Protein AF-A0A1I8M0L7-F1 (afdb_monomer_lite)

Secondary structure (DSSP, 8-state):
---EE-TT-S-EE-BPTTSS-BS--STTTT-STT-TT--HHHHHHHHHHHHHHHHSS--------EEEE--HHHHHHHHHHHHTTT---TT---EETTEEPPTTTS--SSSSS--TT--HHHHHH-TT-TTTTHHHHHHS-GGGGTTT-TTSS-HHHHHHHHHHHHHHHHHHSSEEEETT-HHHHHHHHHHHHT---SS--------HHHHHHHTS-HHHHHHHHHHTHHHHHHHHHHHHHHH-

Organism: Musca domestica (NCBI:txid7370)

Foldseek 3Di:
DDWADDPVDQATDQDDVPASAHPDDDCRHPRQQQFDLQFPQSCVVPVQVSRCVVRVHRDDDDDFDEEEAEQLQLQLLVVVVVQQVFDDSVRGQLDHPHHGDDCVLQPDLDPDRGNHNDDLCSQLPDPNNCSQQVLLLRQARCVQQVRSPCPSDDPVVSLVRSLVRSLVSQLPHLAYYYLQCQQLRQVSVCVSVVHHDPDGDDRDPPDPSVVVLVVDDPVSNVSSCVRHVSSNVSVVSVVVVSVD

InterPro domains:
  IPR005331 Sulfotransferase [PF03567] (57-237)
  IPR010635 Heparan sulphate 6-sulfotransferase/Protein-tyrosine sulfotransferase [PTHR12812] (1-243)
  IPR027417 P-loop containing nucleoside triphosphate hydrolase [G3DSA:3.40.50.300] (1-244)

pLDDT: mean 94.76, std 5.85, range [66.38, 98.94]

Sequence (244 aa):
RPCECQRQRKRCYCFRPHRNENWLFSRYSTGWRCGLHADWTELTSCVDQVLDKNEGESAKRRYFYISLIREPLARYMSEYRHVKRGATWKNSRHWCLGRQATQKELPPCYKGDDWLDVTIDDFAGCESNLATNRQTRMLADLALVGCYNKSAMPAHERDRVMLASAKRNLASMAYFGLTEYQKISQYIFEETFNLRFAIPFEQHNNTLSVSAIHNLRPDQRRKIEELNSLDIELYAFAKNLLFE

Radius of gyration: 18.95 Å; chains: 1; bounding box: 45×37×54 Å

Structure (mmCIF, N/CA/C/O backbone):
data_AF-A0A1I8M0L7-F1
#
_entry.id   AF-A0A1I8M0L7-F1
#
loop_
_atom_site.group_PDB
_atom_site.id
_atom_site.type_symbol
_atom_site.label_atom_id
_atom_site.label_alt_id
_atom_site.label_comp_id
_atom_site.label_asym_id
_atom_site.label_entity_id
_atom_site.label_seq_id
_atom_site.pdbx_PDB_ins_code
_atom_site.Cartn_x
_atom_site.Cartn_y
_atom_site.Cartn_z
_atom_site.occupancy
_atom_site.B_iso_or_equiv
_atom_site.auth_seq_id
_atom_site.auth_comp_id
_atom_site.auth_asym_id
_atom_site.auth_atom_id
_atom_site.pdbx_PDB_model_num
ATOM 1 N N . ARG A 1 1 ? 17.022 -1.350 -21.572 1.00 81.62 1 ARG A N 1
ATOM 2 C CA . ARG A 1 1 ? 16.882 0.037 -22.080 1.00 81.62 1 ARG A CA 1
ATOM 3 C C . ARG A 1 1 ? 16.189 0.861 -21.000 1.00 81.62 1 ARG A C 1
ATOM 5 O O . ARG A 1 1 ? 15.229 0.343 -20.438 1.00 81.62 1 ARG A O 1
ATOM 12 N N . PRO A 1 2 ? 16.664 2.078 -20.689 1.00 86.69 2 PRO A N 1
ATOM 13 C CA . PRO A 1 2 ? 15.968 2.997 -19.788 1.00 86.69 2 PRO A CA 1
ATOM 14 C C . PRO A 1 2 ? 14.552 3.322 -20.281 1.00 86.69 2 PRO A C 1
ATOM 16 O O . PRO A 1 2 ? 14.280 3.236 -21.479 1.00 86.69 2 PRO A O 1
ATOM 19 N N . CYS A 1 3 ? 13.657 3.707 -19.372 1.00 92.12 3 CYS A N 1
ATOM 20 C CA . CYS A 1 3 ? 12.349 4.222 -19.766 1.00 92.12 3 CYS A CA 1
ATOM 21 C C . CYS A 1 3 ? 12.474 5.598 -20.433 1.00 92.12 3 CYS A C 1
ATOM 23 O O . CYS A 1 3 ? 13.331 6.402 -20.071 1.00 92.12 3 CYS A O 1
ATOM 25 N N . GLU A 1 4 ? 11.564 5.901 -21.352 1.00 92.62 4 GLU A N 1
ATOM 26 C CA . GLU A 1 4 ? 11.492 7.195 -22.026 1.00 92.62 4 GLU A CA 1
ATOM 27 C C . GLU A 1 4 ? 10.448 8.087 -21.362 1.00 92.62 4 GLU A C 1
ATOM 29 O O . GLU A 1 4 ? 9.248 7.805 -21.399 1.00 92.62 4 GLU A O 1
ATOM 34 N N . CYS A 1 5 ? 10.901 9.176 -20.746 1.00 93.50 5 CYS A N 1
ATOM 35 C CA . CYS A 1 5 ? 10.054 10.103 -20.004 1.00 93.50 5 CYS A CA 1
ATOM 36 C C . CYS A 1 5 ? 9.969 11.456 -20.716 1.00 93.50 5 CYS A C 1
ATOM 38 O O . CYS A 1 5 ? 10.985 12.070 -21.032 1.00 93.50 5 CYS A O 1
ATOM 40 N N . GLN A 1 6 ? 8.752 11.962 -20.918 1.00 90.75 6 GLN A N 1
ATOM 41 C CA . GLN A 1 6 ? 8.522 13.306 -21.456 1.00 90.75 6 GLN A CA 1
ATOM 42 C C . GLN A 1 6 ? 8.265 14.282 -20.303 1.00 90.75 6 GLN A C 1
ATOM 44 O O . GLN A 1 6 ? 7.393 14.025 -19.479 1.00 90.75 6 GLN A O 1
ATOM 49 N N . ARG A 1 7 ? 8.963 15.428 -20.266 1.00 83.69 7 ARG A N 1
ATOM 50 C CA . ARG A 1 7 ? 8.917 16.404 -19.151 1.00 83.69 7 ARG A CA 1
ATOM 51 C C . ARG A 1 7 ? 7.509 16.831 -18.707 1.00 83.69 7 ARG A C 1
ATOM 53 O O . ARG A 1 7 ? 7.305 17.090 -17.529 1.00 83.69 7 ARG A O 1
ATOM 60 N N . GLN A 1 8 ? 6.543 16.901 -19.624 1.00 85.38 8 GLN A N 1
ATOM 61 C CA . GLN A 1 8 ? 5.169 17.332 -19.324 1.00 85.38 8 GLN A CA 1
ATOM 62 C C . GLN A 1 8 ? 4.214 16.179 -18.979 1.00 85.38 8 GLN A C 1
ATOM 64 O O . GLN A 1 8 ? 3.076 16.414 -18.574 1.00 85.38 8 GLN A O 1
ATOM 69 N N . ARG A 1 9 ? 4.641 14.920 -19.141 1.00 86.44 9 ARG A N 1
ATOM 70 C CA . ARG A 1 9 ? 3.801 13.749 -18.879 1.00 86.44 9 ARG A CA 1
ATOM 71 C C . ARG A 1 9 ? 4.258 13.061 -17.603 1.00 86.44 9 ARG A C 1
ATOM 73 O O . ARG A 1 9 ? 5.414 12.699 -17.452 1.00 86.44 9 ARG A O 1
ATOM 80 N N . LYS A 1 10 ? 3.304 12.775 -16.715 1.00 89.12 10 LYS A N 1
ATOM 81 C CA . LYS A 1 10 ? 3.550 11.984 -15.496 1.00 89.12 10 LYS A CA 1
ATOM 82 C C . LYS A 1 10 ? 3.904 10.516 -15.784 1.00 89.12 10 LYS A C 1
ATOM 84 O O . LYS A 1 10 ? 4.260 9.802 -14.858 1.00 89.12 10 LYS A O 1
ATOM 89 N N . ARG A 1 11 ? 3.745 10.049 -17.028 1.00 92.81 11 ARG A N 1
ATOM 90 C CA . ARG A 1 11 ? 3.940 8.655 -17.437 1.00 92.81 11 ARG A CA 1
ATOM 91 C C . ARG A 1 11 ? 5.083 8.551 -18.443 1.00 92.81 11 ARG A C 1
ATOM 93 O O . ARG A 1 11 ? 5.096 9.293 -19.424 1.00 92.81 11 ARG A O 1
ATOM 100 N N . CYS A 1 12 ? 5.975 7.602 -18.205 1.00 94.25 12 CYS A N 1
ATOM 101 C CA . CYS A 1 12 ? 7.072 7.211 -19.073 1.00 94.25 12 CYS A CA 1
ATOM 102 C C . CYS A 1 12 ? 6.729 5.932 -19.844 1.00 94.25 12 CYS A C 1
ATOM 104 O O . CYS A 1 12 ? 5.879 5.148 -19.423 1.00 94.25 12 CYS A O 1
ATOM 106 N N . TYR A 1 13 ? 7.423 5.699 -20.950 1.00 92.75 13 TYR A N 1
ATOM 107 C CA . TYR A 1 13 ? 7.337 4.463 -21.717 1.00 92.75 13 TYR A CA 1
ATOM 108 C C . TYR A 1 13 ? 8.470 3.522 -21.311 1.00 92.75 13 TYR A C 1
ATOM 110 O O . TYR A 1 13 ? 9.643 3.830 -21.508 1.00 92.75 13 TYR A O 1
ATOM 118 N N . CYS A 1 14 ? 8.122 2.379 -20.723 1.00 94.31 14 CYS A N 1
ATOM 119 C CA . CYS A 1 14 ? 9.073 1.395 -20.204 1.00 94.31 14 CYS A CA 1
ATOM 120 C C . CYS A 1 14 ? 8.984 0.099 -21.016 1.00 94.31 14 CYS A C 1
ATOM 122 O O . CYS A 1 14 ? 8.529 -0.932 -20.518 1.00 94.31 14 CYS A O 1
ATOM 124 N N . PHE A 1 15 ? 9.391 0.174 -22.283 1.00 93.00 15 PHE A N 1
ATOM 125 C CA . PHE A 1 15 ? 9.320 -0.949 -23.213 1.00 93.00 15 PHE A CA 1
ATOM 126 C C . PHE A 1 15 ? 10.575 -1.818 -23.195 1.00 93.00 15 PHE A C 1
ATOM 128 O O . PHE A 1 15 ? 11.690 -1.339 -22.951 1.00 93.00 15 PHE A O 1
ATOM 135 N N . ARG A 1 16 ? 10.394 -3.115 -23.449 1.00 91.62 16 ARG A N 1
ATOM 136 C CA . ARG A 1 16 ? 11.507 -4.040 -23.685 1.00 91.62 16 ARG A CA 1
ATOM 137 C C . ARG A 1 16 ? 12.295 -3.611 -24.936 1.00 91.62 16 ARG A C 1
ATOM 139 O O . ARG A 1 16 ? 11.731 -3.001 -25.845 1.00 91.62 16 ARG A O 1
ATOM 146 N N . PRO A 1 17 ? 13.604 -3.907 -25.022 1.00 91.31 17 PRO A N 1
ATOM 147 C CA . PRO A 1 17 ? 14.362 -3.659 -26.246 1.00 91.31 17 PRO A CA 1
ATOM 148 C C . PRO A 1 17 ? 13.694 -4.336 -27.450 1.00 91.31 17 PRO A C 1
ATOM 150 O O . PRO A 1 17 ? 13.379 -5.521 -27.388 1.00 91.31 17 PRO A O 1
ATOM 153 N N . HIS A 1 18 ? 13.480 -3.577 -28.527 1.00 87.19 18 HIS A N 1
ATOM 154 C CA . HIS A 1 18 ? 12.907 -4.050 -29.796 1.00 87.19 18 HIS A CA 1
ATOM 155 C C . HIS A 1 18 ? 11.485 -4.639 -29.725 1.00 87.19 18 HIS A C 1
ATOM 157 O O . HIS A 1 18 ? 11.059 -5.288 -30.676 1.00 87.19 18 HIS A O 1
ATOM 163 N N . ARG A 1 19 ? 10.734 -4.413 -28.638 1.00 85.06 19 ARG A N 1
ATOM 164 C CA . ARG A 1 19 ? 9.343 -4.875 -28.502 1.00 85.06 19 ARG A CA 1
ATOM 165 C C . ARG A 1 19 ? 8.460 -3.793 -27.895 1.00 85.06 19 ARG A C 1
ATOM 167 O O . ARG A 1 19 ? 8.904 -3.074 -27.007 1.00 85.06 19 ARG A O 1
ATOM 174 N N . ASN A 1 20 ? 7.191 -3.740 -28.292 1.00 85.06 20 ASN A N 1
ATOM 175 C CA . ASN A 1 20 ? 6.183 -2.852 -27.692 1.00 85.06 20 ASN A CA 1
ATOM 176 C C . ASN A 1 20 ? 5.539 -3.450 -26.421 1.00 85.06 20 ASN A C 1
ATOM 178 O O . ASN A 1 20 ? 4.387 -3.173 -26.105 1.00 85.06 20 ASN A O 1
ATOM 182 N N . GLU A 1 21 ? 6.296 -4.254 -25.675 1.00 89.56 21 GLU A N 1
ATOM 183 C CA . GLU A 1 21 ? 5.871 -4.906 -24.431 1.00 89.56 21 GLU A CA 1
ATOM 184 C C . GLU A 1 21 ? 6.399 -4.131 -23.220 1.00 89.56 21 GLU A C 1
ATOM 186 O O . GLU A 1 21 ? 7.572 -3.733 -23.195 1.00 89.56 21 GLU A O 1
ATOM 191 N N . ASN A 1 22 ? 5.572 -3.935 -22.193 1.00 91.38 22 ASN A N 1
ATOM 192 C CA . ASN A 1 22 ? 6.002 -3.221 -20.988 1.00 91.38 22 ASN A CA 1
ATOM 193 C C . ASN A 1 22 ? 6.787 -4.158 -20.061 1.00 91.38 22 ASN A C 1
ATOM 195 O O . ASN A 1 22 ? 6.309 -5.230 -19.698 1.00 91.38 22 ASN A O 1
ATOM 199 N N . TRP A 1 23 ? 7.970 -3.737 -19.602 1.00 93.31 23 TRP A N 1
ATOM 200 C CA . TRP A 1 23 ? 8.719 -4.493 -18.583 1.00 93.31 23 TRP A CA 1
ATOM 201 C C . TRP A 1 23 ? 8.421 -4.041 -17.148 1.00 93.31 23 TRP A C 1
ATOM 203 O O . TRP A 1 23 ? 8.741 -4.762 -16.208 1.00 93.31 23 TRP A O 1
ATOM 213 N N . LEU A 1 24 ? 7.793 -2.872 -16.975 1.00 95.38 24 LEU A N 1
ATOM 214 C CA . LEU A 1 24 ? 7.433 -2.309 -15.674 1.00 95.38 24 LEU A CA 1
ATOM 215 C C . LEU A 1 24 ? 5.942 -1.973 -15.636 1.00 95.38 24 LEU A C 1
ATOM 217 O O . LEU A 1 24 ? 5.477 -1.129 -16.405 1.00 95.38 24 LEU A O 1
ATOM 221 N N . PHE A 1 25 ? 5.209 -2.555 -14.689 1.00 97.00 25 PHE A N 1
ATOM 222 C CA . PHE A 1 25 ? 3.835 -2.165 -14.373 1.00 97.00 25 PHE A CA 1
ATOM 223 C C . PHE A 1 25 ? 3.833 -1.269 -13.131 1.00 97.00 25 PHE A C 1
ATOM 225 O O . PHE A 1 25 ? 4.177 -1.707 -12.038 1.00 97.00 25 PHE A O 1
ATOM 232 N N . SER A 1 26 ? 3.482 0.006 -13.290 1.00 97.25 26 SER A N 1
ATOM 233 C CA . SER A 1 26 ? 3.521 0.989 -12.205 1.00 97.25 26 SER A CA 1
ATOM 234 C C . SER A 1 26 ? 2.675 2.216 -12.539 1.00 97.25 26 SER A C 1
ATOM 236 O O . SER A 1 26 ? 2.365 2.485 -13.704 1.00 97.25 26 SER A O 1
ATOM 238 N N . ARG A 1 27 ? 2.405 3.050 -11.528 1.00 96.44 27 ARG A N 1
ATOM 239 C CA . ARG A 1 27 ? 1.810 4.384 -11.712 1.00 96.44 27 ARG A CA 1
ATOM 240 C C . ARG A 1 27 ? 2.504 5.190 -12.818 1.00 96.44 27 ARG A C 1
ATOM 242 O O . ARG A 1 27 ? 1.824 5.864 -13.588 1.00 96.44 27 ARG A O 1
ATOM 249 N N . TYR A 1 28 ? 3.835 5.156 -12.869 1.00 95.50 28 TYR A N 1
ATOM 250 C CA . TYR A 1 28 ? 4.627 5.999 -13.765 1.00 95.50 28 TYR A CA 1
ATOM 251 C C . TYR A 1 28 ? 4.937 5.349 -15.114 1.00 95.50 28 TYR A C 1
ATOM 253 O O . TYR A 1 28 ? 5.460 6.034 -15.983 1.00 95.50 28 TYR A O 1
ATOM 261 N N . SER A 1 29 ? 4.567 4.086 -15.338 1.00 94.69 29 SER A N 1
ATOM 262 C CA . SER A 1 29 ? 4.743 3.406 -16.629 1.00 94.69 29 SER A CA 1
ATOM 263 C C . SER A 1 29 ? 3.410 3.078 -17.303 1.00 94.69 29 SER A C 1
ATOM 265 O O . SER A 1 29 ? 3.149 3.519 -18.418 1.00 94.69 29 SER A O 1
ATOM 267 N N . THR A 1 30 ? 2.511 2.376 -16.614 1.00 94.56 30 THR A N 1
ATOM 268 C CA . THR A 1 30 ? 1.209 1.946 -17.151 1.00 94.56 30 THR A CA 1
ATOM 269 C C . THR A 1 30 ? 0.058 2.833 -16.673 1.00 94.56 30 THR A C 1
ATOM 271 O O . THR A 1 30 ? -0.973 2.926 -17.347 1.00 94.56 30 THR A O 1
ATOM 274 N N . GLY A 1 31 ? 0.251 3.563 -15.571 1.00 94.94 31 GLY A N 1
ATOM 275 C CA . GLY A 1 31 ? -0.801 4.314 -14.889 1.00 94.94 31 GLY A CA 1
ATOM 276 C C . GLY A 1 31 ? -1.598 3.430 -13.930 1.00 94.94 31 GLY A C 1
ATOM 277 O O . GLY A 1 31 ? -1.220 2.305 -13.621 1.00 94.94 31 GLY A O 1
ATOM 278 N N . TRP A 1 32 ? -2.741 3.928 -13.468 1.00 96.06 32 TRP A N 1
ATOM 279 C CA . TRP A 1 32 ? -3.622 3.216 -12.534 1.00 96.06 32 TRP A CA 1
ATOM 280 C C . TRP A 1 32 ? -4.567 2.236 -13.239 1.00 96.06 32 TRP A C 1
ATOM 282 O O . TRP A 1 32 ? -5.779 2.283 -13.046 1.00 96.06 32 TRP A O 1
ATOM 292 N N . ARG A 1 33 ? -4.032 1.361 -14.101 1.00 95.88 33 ARG A N 1
ATOM 293 C CA . ARG A 1 33 ? -4.860 0.472 -14.939 1.00 95.88 33 ARG A CA 1
ATOM 294 C C . ARG A 1 33 ? -5.675 -0.548 -14.142 1.00 95.88 33 ARG A C 1
ATOM 296 O O . ARG A 1 33 ? -6.748 -0.919 -14.598 1.00 95.88 33 ARG A O 1
ATOM 303 N N . CYS A 1 34 ? -5.196 -0.941 -12.963 1.00 97.19 34 CYS A N 1
ATOM 304 C CA . CYS A 1 34 ? -5.911 -1.845 -12.060 1.00 97.19 34 CYS A CA 1
ATOM 305 C C . CYS A 1 34 ? -6.693 -1.135 -10.949 1.00 97.19 34 CYS A C 1
ATOM 307 O O . CYS A 1 34 ? -7.372 -1.791 -10.173 1.00 97.19 34 CYS A O 1
ATOM 309 N N . GLY A 1 35 ? -6.666 0.199 -10.903 1.00 96.69 35 GLY A N 1
ATOM 310 C CA . GLY A 1 35 ? -7.242 0.990 -9.816 1.00 96.69 35 GLY A CA 1
ATOM 311 C C . GLY A 1 35 ? -6.219 1.943 -9.203 1.00 96.69 35 GLY A C 1
ATOM 312 O O . GLY A 1 35 ? -5.007 1.720 -9.270 1.00 96.69 35 GLY A O 1
ATOM 313 N N . LEU A 1 36 ? -6.709 3.051 -8.642 1.00 97.56 36 LEU A N 1
ATOM 314 C CA . LEU A 1 36 ? -5.880 4.007 -7.912 1.00 97.56 36 LEU A CA 1
ATOM 315 C C . LEU A 1 36 ? -5.324 3.341 -6.650 1.00 97.56 36 LEU A C 1
ATOM 317 O O . LEU A 1 36 ? -6.104 2.928 -5.797 1.00 97.56 36 LEU A O 1
ATOM 321 N N . HIS A 1 37 ? -3.994 3.286 -6.526 1.00 97.69 37 HIS A N 1
ATOM 322 C CA . HIS A 1 37 ? -3.311 2.578 -5.438 1.00 97.69 37 HIS A CA 1
ATOM 323 C C . HIS A 1 37 ? -3.775 1.121 -5.288 1.00 97.69 37 HIS A C 1
ATOM 325 O O . HIS A 1 37 ? -4.000 0.674 -4.169 1.00 97.69 37 HIS A O 1
ATOM 331 N N . ALA A 1 38 ? -3.912 0.411 -6.416 1.00 98.38 38 ALA A N 1
ATOM 332 C CA . ALA A 1 38 ? -4.327 -0.988 -6.433 1.00 98.38 38 ALA A CA 1
ATOM 333 C C . ALA A 1 38 ? -3.502 -1.841 -5.454 1.00 98.38 38 ALA A C 1
ATOM 335 O O . ALA A 1 38 ? -2.268 -1.793 -5.487 1.00 98.38 38 ALA A O 1
ATOM 336 N N . ASP A 1 39 ? -4.191 -2.573 -4.582 1.00 98.62 39 ASP A N 1
ATOM 337 C CA . ASP A 1 39 ? -3.576 -3.431 -3.567 1.00 98.62 39 ASP A CA 1
ATOM 338 C C . ASP A 1 39 ? -3.157 -4.812 -4.115 1.00 98.62 39 ASP A C 1
ATOM 340 O O . ASP A 1 39 ? -3.281 -5.084 -5.311 1.00 98.62 39 ASP A O 1
ATOM 344 N N . TRP A 1 40 ? -2.613 -5.688 -3.261 1.00 98.69 40 TRP A N 1
ATOM 345 C CA . TRP A 1 40 ? -2.208 -7.044 -3.649 1.00 98.69 40 TRP A CA 1
ATOM 346 C C . TRP A 1 40 ? -3.368 -7.843 -4.262 1.00 98.69 40 TRP A C 1
ATOM 348 O O . TRP A 1 40 ? -3.179 -8.500 -5.287 1.00 98.69 40 TRP A O 1
ATOM 358 N N . THR A 1 41 ? -4.570 -7.743 -3.688 1.00 98.62 41 THR A N 1
ATOM 359 C CA . THR A 1 41 ? -5.767 -8.462 -4.156 1.00 98.62 41 THR A CA 1
ATOM 360 C C . THR A 1 41 ? -6.197 -7.944 -5.531 1.00 98.62 41 THR A C 1
ATOM 362 O O . THR A 1 41 ? -6.517 -8.716 -6.439 1.00 98.62 41 THR A O 1
ATOM 365 N N . GLU A 1 42 ? -6.145 -6.628 -5.727 1.00 98.44 42 GLU A N 1
ATOM 366 C CA . GLU A 1 42 ? -6.473 -5.992 -7.003 1.00 98.44 42 GLU A CA 1
ATOM 367 C C . GLU A 1 42 ? -5.427 -6.298 -8.081 1.00 98.44 42 GLU A C 1
ATOM 369 O O . GLU A 1 42 ? -5.778 -6.658 -9.202 1.00 98.44 42 GLU A O 1
ATOM 374 N N . LEU A 1 43 ? -4.135 -6.174 -7.773 1.00 98.25 43 LEU A N 1
ATOM 375 C CA . LEU A 1 43 ? -3.066 -6.356 -8.754 1.00 98.25 43 LEU A CA 1
ATOM 376 C C . LEU A 1 43 ? -2.950 -7.810 -9.223 1.00 98.25 43 LEU A C 1
ATOM 378 O O . LEU A 1 43 ? -2.818 -8.045 -10.426 1.00 98.25 43 LEU A O 1
ATOM 382 N N . THR A 1 44 ? -3.008 -8.780 -8.308 1.00 97.19 44 THR A N 1
ATOM 383 C CA . THR A 1 44 ? -2.888 -10.211 -8.649 1.00 97.19 44 THR A CA 1
ATOM 384 C C . THR A 1 44 ? -4.062 -10.729 -9.476 1.00 97.19 44 THR A C 1
ATOM 386 O O . THR A 1 44 ? -3.886 -11.660 -10.256 1.00 97.19 44 THR A O 1
ATOM 389 N N . SER A 1 45 ? -5.229 -10.086 -9.389 1.00 95.94 45 SER A N 1
ATOM 390 C CA . SER A 1 45 ? -6.411 -10.433 -10.187 1.00 95.94 45 SER A CA 1
ATOM 391 C C . SER A 1 45 ? -6.550 -9.648 -11.501 1.00 95.94 45 SER A C 1
ATOM 393 O O . SER A 1 45 ? -7.407 -9.981 -12.315 1.00 95.94 45 SER A O 1
ATOM 395 N N . CYS A 1 46 ? -5.727 -8.616 -11.734 1.00 97.06 46 CYS A N 1
ATOM 396 C CA . CYS A 1 46 ? -5.926 -7.663 -12.834 1.00 97.06 46 CYS A CA 1
ATOM 397 C C . CYS A 1 46 ? -4.753 -7.539 -13.818 1.00 97.06 46 CYS A C 1
ATOM 399 O O . CYS A 1 46 ? -4.979 -7.359 -15.017 1.00 97.06 46 CYS A O 1
ATOM 401 N N . VAL A 1 47 ? -3.503 -7.576 -13.340 1.00 96.94 47 VAL A N 1
ATOM 402 C CA . VAL A 1 47 ? -2.336 -7.143 -14.136 1.00 96.94 47 VAL A CA 1
ATOM 403 C C . VAL A 1 47 ? -2.182 -7.935 -15.435 1.00 96.94 47 VAL A C 1
ATOM 405 O O . VAL A 1 47 ? -1.909 -7.331 -16.472 1.00 96.94 47 VAL A O 1
ATOM 408 N N . ASP A 1 48 ? -2.389 -9.250 -15.392 1.00 94.94 48 ASP A N 1
ATOM 409 C CA . ASP A 1 48 ? -2.223 -10.134 -16.551 1.00 94.94 48 ASP A CA 1
ATOM 410 C C . ASP A 1 48 ? -3.202 -9.798 -17.679 1.00 94.94 48 ASP A C 1
ATOM 412 O O . ASP A 1 48 ? -2.784 -9.435 -18.778 1.00 94.94 48 ASP A O 1
ATOM 416 N N . GLN A 1 49 ? -4.494 -9.725 -17.357 1.00 94.12 49 GLN A N 1
ATOM 417 C CA . GLN A 1 49 ? -5.541 -9.338 -18.308 1.00 94.12 49 GLN A CA 1
ATOM 418 C C . GLN A 1 49 ? -5.311 -7.942 -18.905 1.00 94.12 49 GLN A C 1
ATOM 420 O O . GLN A 1 49 ? -5.574 -7.696 -20.084 1.00 94.12 49 GLN A O 1
ATOM 425 N N . VAL A 1 50 ? -4.826 -6.996 -18.094 1.00 94.81 50 VAL A N 1
ATOM 426 C CA . VAL A 1 50 ? -4.529 -5.636 -18.560 1.00 94.81 50 VAL A CA 1
ATOM 427 C C . VAL A 1 50 ? -3.348 -5.617 -19.524 1.00 94.81 50 VAL A C 1
ATOM 429 O O . VAL A 1 50 ? -3.377 -4.847 -20.486 1.00 94.81 50 VAL A O 1
ATOM 432 N N . LEU A 1 51 ? -2.301 -6.402 -19.267 1.00 93.88 51 LEU A N 1
ATOM 433 C CA . LEU A 1 51 ? -1.150 -6.477 -20.162 1.00 93.88 51 LEU A CA 1
ATOM 434 C C . LEU A 1 51 ? -1.514 -7.176 -21.470 1.00 93.88 51 LEU A C 1
ATOM 436 O O . LEU A 1 51 ? -1.216 -6.607 -22.515 1.00 93.88 51 LEU A O 1
ATOM 440 N N . ASP A 1 52 ? -2.261 -8.282 -21.426 1.00 92.25 52 ASP A N 1
ATOM 441 C CA . ASP A 1 52 ? -2.788 -8.956 -22.624 1.00 92.25 52 ASP A CA 1
ATOM 442 C C . ASP A 1 52 ? -3.572 -7.994 -23.516 1.00 92.25 52 ASP A C 1
ATOM 444 O O . ASP A 1 52 ? -3.305 -7.861 -24.710 1.00 92.25 52 ASP A O 1
ATOM 448 N N . LYS A 1 53 ? -4.495 -7.231 -22.922 1.00 90.94 53 LYS A N 1
ATOM 449 C CA . LYS A 1 53 ? -5.287 -6.245 -23.662 1.00 90.94 53 LYS A CA 1
ATOM 450 C C . LYS A 1 53 ? -4.438 -5.122 -24.267 1.00 90.94 53 LYS A C 1
ATOM 452 O O . LYS A 1 53 ? -4.790 -4.600 -25.322 1.00 90.94 53 LYS A O 1
ATOM 457 N N . ASN A 1 54 ? -3.375 -4.696 -23.586 1.00 87.38 54 ASN A N 1
ATOM 458 C CA . ASN A 1 54 ? -2.527 -3.599 -24.058 1.00 87.38 54 ASN A CA 1
ATOM 459 C C . ASN A 1 54 ? -1.519 -4.048 -25.123 1.00 87.38 54 ASN A C 1
ATOM 461 O O . ASN A 1 54 ? -1.170 -3.246 -25.985 1.00 87.38 54 ASN A O 1
ATOM 465 N N . GLU A 1 55 ? -1.026 -5.281 -25.027 1.00 87.88 55 GLU A N 1
ATOM 466 C CA . GLU A 1 55 ? -0.003 -5.842 -25.917 1.00 87.88 55 GLU A CA 1
ATOM 467 C C . GLU A 1 55 ? -0.630 -6.547 -27.130 1.00 87.88 55 GLU A C 1
ATOM 469 O O . GLU A 1 55 ? 0.034 -6.705 -28.149 1.00 87.88 55 GLU A O 1
ATOM 474 N N . GLY A 1 56 ? -1.923 -6.888 -27.065 1.00 85.44 56 GLY A N 1
ATOM 475 C CA . GLY A 1 56 ? -2.676 -7.491 -28.169 1.00 85.44 56 GLY A CA 1
ATOM 476 C C . GLY A 1 56 ? -2.448 -8.995 -28.330 1.00 85.44 56 GLY A C 1
ATOM 477 O O . GLY A 1 56 ? -2.992 -9.595 -29.25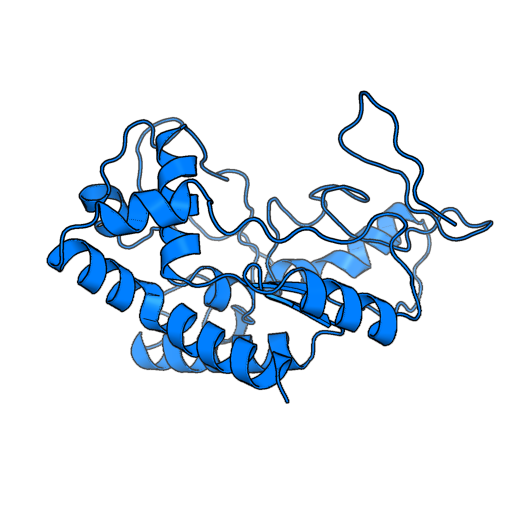3 1.00 85.44 56 GLY A O 1
ATOM 478 N N . GLU A 1 57 ? -1.680 -9.603 -27.430 1.00 84.44 57 GLU A N 1
ATOM 479 C CA . GLU A 1 57 ? -1.352 -11.023 -27.424 1.00 84.44 57 GLU A CA 1
ATOM 480 C C . GLU A 1 57 ? -1.385 -11.549 -25.987 1.00 84.44 57 GLU A C 1
ATOM 482 O O . GLU A 1 57 ? -0.952 -10.865 -25.052 1.00 84.44 57 GLU A O 1
ATOM 487 N N . SER A 1 58 ? -1.896 -12.772 -25.818 1.00 84.69 58 SER A N 1
ATOM 488 C CA . SER A 1 58 ? -1.801 -13.471 -24.541 1.00 84.69 58 SER A CA 1
ATOM 489 C C . SER A 1 58 ? -0.447 -14.153 -24.427 1.00 84.69 58 SER A C 1
ATOM 491 O O . SER A 1 58 ? -0.092 -14.993 -25.253 1.00 84.69 58 SER A O 1
ATOM 493 N N . ALA A 1 59 ? 0.318 -13.781 -23.403 1.00 84.38 59 ALA A N 1
ATOM 494 C CA . ALA A 1 59 ? 1.666 -14.287 -23.197 1.00 84.38 59 ALA A CA 1
ATOM 495 C C . ALA A 1 59 ? 1.833 -14.833 -21.781 1.00 84.38 59 ALA A C 1
ATOM 497 O O . ALA A 1 59 ? 1.403 -14.234 -20.798 1.00 84.38 59 ALA A O 1
ATOM 498 N N . LYS A 1 60 ? 2.551 -15.952 -21.650 1.00 87.88 60 LYS A N 1
ATOM 499 C CA . LYS A 1 60 ? 2.927 -16.477 -20.335 1.00 87.88 60 LYS A CA 1
ATOM 500 C C . LYS A 1 60 ? 3.976 -15.558 -19.702 1.00 87.88 60 LYS A C 1
ATOM 502 O O . LYS A 1 60 ? 5.154 -15.613 -20.061 1.00 87.88 60 LYS A O 1
ATOM 507 N N . ARG A 1 61 ? 3.562 -14.722 -18.747 1.00 90.69 61 ARG A N 1
ATOM 508 C CA . ARG A 1 61 ? 4.443 -13.768 -18.054 1.00 90.69 61 ARG A CA 1
ATOM 509 C C . ARG A 1 61 ? 4.864 -14.276 -16.678 1.00 90.69 61 ARG A C 1
ATOM 511 O O . ARG A 1 61 ? 4.174 -15.051 -16.023 1.00 90.69 61 ARG A O 1
ATOM 518 N N . ARG A 1 62 ? 6.033 -13.815 -16.236 1.00 94.00 62 ARG A N 1
ATOM 519 C CA . ARG A 1 62 ? 6.496 -13.939 -14.849 1.00 94.00 62 ARG A CA 1
ATOM 520 C C . ARG A 1 62 ? 6.426 -12.563 -14.204 1.00 94.00 62 ARG A C 1
ATOM 522 O O . ARG A 1 62 ? 7.048 -11.629 -14.709 1.00 94.00 62 ARG A O 1
ATOM 529 N N . TYR A 1 63 ? 5.689 -12.455 -13.105 1.00 96.25 63 TYR A N 1
ATOM 530 C CA . TYR A 1 63 ? 5.542 -11.211 -12.357 1.00 96.25 63 TYR A CA 1
ATOM 531 C C . TYR A 1 63 ? 6.478 -11.184 -11.160 1.00 96.25 63 TYR A C 1
ATOM 533 O O . TYR A 1 63 ? 6.500 -12.111 -10.356 1.00 96.25 63 TYR A O 1
ATOM 541 N N . PHE A 1 64 ? 7.226 -10.093 -11.042 1.00 97.75 64 PHE A N 1
ATOM 542 C CA . PHE A 1 64 ? 8.071 -9.804 -9.893 1.00 97.75 64 PHE A CA 1
ATOM 543 C C . PHE A 1 64 ? 7.438 -8.639 -9.140 1.00 97.75 64 PHE A C 1
ATOM 545 O O . PHE A 1 64 ? 7.595 -7.479 -9.521 1.00 97.75 64 PHE A O 1
ATOM 552 N N . TYR A 1 65 ? 6.645 -8.961 -8.120 1.00 98.38 65 TYR A N 1
ATOM 553 C CA . TYR A 1 65 ? 6.018 -7.947 -7.280 1.00 98.38 65 TYR A CA 1
ATOM 554 C C . TYR A 1 65 ? 7.063 -7.297 -6.386 1.00 98.38 65 TYR A C 1
ATOM 556 O O . TYR A 1 65 ? 7.929 -7.987 -5.843 1.00 98.38 65 TYR A O 1
ATOM 564 N N . ILE A 1 66 ? 6.954 -5.977 -6.248 1.00 98.44 66 ILE A N 1
ATOM 565 C CA . ILE A 1 66 ? 7.802 -5.177 -5.376 1.00 98.44 66 ILE A CA 1
ATOM 566 C C . ILE A 1 66 ? 6.977 -4.181 -4.570 1.00 98.44 66 ILE A C 1
ATOM 568 O O . ILE A 1 66 ? 5.938 -3.715 -5.046 1.00 98.44 66 ILE A O 1
ATOM 572 N N . SER A 1 67 ? 7.445 -3.821 -3.376 1.00 98.25 67 SER A N 1
ATOM 573 C CA . SER A 1 67 ? 6.775 -2.825 -2.532 1.00 98.25 67 SER A CA 1
ATOM 574 C C . SER A 1 67 ? 7.753 -1.989 -1.704 1.00 98.25 67 SER A C 1
ATOM 576 O O . SER A 1 67 ? 8.933 -2.309 -1.583 1.00 98.25 67 SER A O 1
ATOM 578 N N . LEU A 1 68 ? 7.249 -0.899 -1.128 1.00 98.31 68 LEU A N 1
ATOM 579 C CA . LEU A 1 68 ? 7.944 -0.092 -0.130 1.00 98.31 68 LEU A CA 1
ATOM 580 C C . LEU A 1 68 ? 7.092 -0.036 1.135 1.00 98.31 68 LEU A C 1
ATOM 582 O O . LEU A 1 68 ? 5.905 0.287 1.069 1.00 98.31 68 LEU A O 1
ATOM 586 N N . ILE A 1 69 ? 7.713 -0.320 2.275 1.00 98.38 69 ILE A N 1
ATOM 587 C CA . ILE A 1 69 ? 7.094 -0.298 3.601 1.00 98.38 69 ILE A CA 1
ATOM 588 C C . ILE A 1 69 ? 7.692 0.870 4.396 1.00 98.38 69 ILE A C 1
ATOM 590 O O . ILE A 1 69 ? 8.800 1.348 4.127 1.00 98.38 69 ILE A O 1
ATOM 594 N N . ARG A 1 70 ? 6.934 1.384 5.357 1.00 97.25 70 ARG A N 1
ATOM 595 C CA . ARG A 1 70 ? 7.340 2.481 6.233 1.00 97.25 70 ARG A CA 1
ATOM 596 C C . ARG A 1 70 ? 6.927 2.191 7.668 1.00 97.25 70 ARG A C 1
ATOM 598 O O . ARG A 1 70 ? 5.920 1.515 7.891 1.00 97.25 70 ARG A O 1
ATOM 605 N N . GLU A 1 71 ? 7.665 2.756 8.617 1.00 97.00 71 GLU A N 1
ATOM 606 C CA . GLU A 1 71 ? 7.307 2.724 10.031 1.00 97.00 71 GLU A CA 1
ATOM 607 C C . GLU A 1 71 ? 5.846 3.209 10.212 1.00 97.00 71 GLU A C 1
ATOM 609 O O . GLU A 1 71 ? 5.480 4.272 9.684 1.00 97.00 71 GLU A O 1
ATOM 614 N N . PRO A 1 72 ? 4.976 2.425 10.878 1.00 97.69 72 PRO A N 1
ATOM 615 C CA . PRO A 1 72 ? 3.532 2.654 10.865 1.00 97.69 72 PRO A CA 1
ATOM 616 C C . PRO A 1 72 ? 3.075 4.008 11.397 1.00 97.69 72 PRO A C 1
ATOM 618 O O . PRO A 1 72 ? 2.177 4.599 10.793 1.00 97.69 72 PRO A O 1
ATOM 621 N N . LEU A 1 73 ? 3.677 4.534 12.468 1.00 95.69 73 LEU A N 1
ATOM 622 C CA . LEU A 1 73 ? 3.287 5.836 13.022 1.00 95.69 73 LEU A CA 1
ATOM 623 C C . LEU A 1 73 ? 3.668 6.962 12.063 1.00 95.69 73 LEU A C 1
ATOM 625 O O . LEU A 1 73 ? 2.842 7.822 11.747 1.00 95.69 73 LEU A O 1
ATOM 629 N N . ALA A 1 74 ? 4.890 6.936 11.532 1.00 95.06 74 ALA A N 1
ATOM 630 C CA . ALA A 1 74 ? 5.357 7.901 10.548 1.00 95.06 74 ALA A CA 1
ATOM 631 C C . ALA A 1 74 ? 4.519 7.848 9.269 1.00 95.06 74 ALA A C 1
ATOM 633 O O . ALA A 1 74 ? 4.183 8.893 8.700 1.00 95.06 74 ALA A O 1
ATOM 634 N N . ARG A 1 75 ? 4.137 6.648 8.826 1.00 96.94 75 ARG A N 1
ATOM 635 C CA . ARG A 1 75 ? 3.246 6.433 7.684 1.00 96.94 75 ARG A CA 1
ATOM 636 C C . ARG A 1 75 ? 1.839 6.973 7.952 1.00 96.94 75 ARG A C 1
ATOM 638 O O . ARG A 1 75 ? 1.332 7.726 7.120 1.00 96.94 75 ARG A O 1
ATOM 645 N N . TYR A 1 76 ? 1.240 6.651 9.098 1.00 97.56 76 TYR A N 1
ATOM 646 C CA . TYR A 1 76 ? -0.097 7.113 9.485 1.00 97.56 76 TYR A CA 1
ATOM 647 C C . TYR A 1 76 ? -0.149 8.641 9.583 1.00 97.56 76 TYR A C 1
ATOM 649 O O . TYR A 1 76 ? -1.008 9.276 8.973 1.00 97.56 76 TYR A O 1
ATOM 657 N N . MET A 1 77 ? 0.837 9.258 10.241 1.00 96.06 77 MET A N 1
ATOM 658 C CA . MET A 1 77 ? 0.937 10.718 10.343 1.00 96.06 77 MET A CA 1
ATOM 659 C C . MET A 1 77 ? 1.208 11.391 8.996 1.00 96.06 77 MET A C 1
ATOM 661 O O . MET A 1 77 ? 0.713 12.489 8.732 1.00 96.06 77 MET A O 1
ATOM 665 N N . SER A 1 78 ? 1.969 10.742 8.112 1.00 95.19 78 SER A N 1
ATOM 666 C CA . SER A 1 78 ? 2.152 11.219 6.740 1.00 95.19 78 SER A CA 1
ATOM 667 C C . SER A 1 78 ? 0.839 11.235 5.963 1.00 95.19 78 SER A C 1
ATOM 669 O O . SER A 1 78 ? 0.590 12.174 5.206 1.00 95.19 78 SER A O 1
ATOM 671 N N . GLU A 1 79 ? 0.017 10.203 6.139 1.00 97.19 79 GLU A N 1
ATOM 672 C CA . GLU A 1 79 ? -1.290 10.096 5.505 1.00 97.19 79 GLU A CA 1
ATOM 673 C C . GLU A 1 79 ? -2.271 11.128 6.060 1.00 97.19 79 GLU A C 1
ATOM 675 O O . GLU A 1 79 ? -2.833 11.885 5.272 1.00 97.19 79 GLU A O 1
ATOM 680 N N . TYR A 1 80 ? -2.385 11.245 7.387 1.00 96.44 80 TYR A N 1
ATOM 681 C CA . TYR A 1 80 ? -3.191 12.271 8.055 1.00 96.44 80 TYR A CA 1
ATOM 682 C C . TYR A 1 80 ? -2.903 13.669 7.494 1.00 96.44 80 TYR A C 1
ATOM 684 O O . TYR A 1 80 ? -3.812 14.380 7.075 1.00 96.44 80 TYR A O 1
ATOM 692 N N . ARG A 1 81 ? -1.624 14.058 7.389 1.00 94.56 81 ARG A N 1
ATOM 693 C CA . ARG A 1 81 ? -1.247 15.371 6.834 1.00 94.56 81 ARG A CA 1
ATOM 694 C C . ARG A 1 81 ? -1.603 15.530 5.358 1.00 94.56 81 ARG A C 1
ATOM 696 O O . ARG A 1 81 ? -1.770 16.655 4.890 1.00 94.56 81 ARG A O 1
ATOM 703 N N . HIS A 1 82 ? -1.633 14.444 4.594 1.00 95.50 82 HIS A N 1
ATOM 704 C CA . HIS A 1 82 ? -2.042 14.487 3.195 1.00 95.50 82 HIS A CA 1
ATOM 705 C C . HIS A 1 82 ? -3.560 14.664 3.090 1.00 95.50 82 HIS A C 1
ATOM 707 O O . HIS A 1 82 ? -4.015 15.520 2.336 1.00 95.50 82 HIS A O 1
ATOM 713 N N . VAL A 1 83 ? -4.315 13.924 3.903 1.00 96.69 83 VAL A N 1
ATOM 714 C CA . VAL A 1 83 ? -5.778 13.996 3.976 1.00 96.69 83 VAL A CA 1
ATOM 715 C C . VAL A 1 83 ? -6.243 15.366 4.452 1.00 96.69 83 VAL A C 1
ATOM 717 O O . VAL A 1 83 ? -7.062 15.988 3.787 1.00 96.69 83 VAL A O 1
ATOM 720 N N . LYS A 1 84 ? -5.609 15.909 5.498 1.00 95.31 84 LYS A N 1
ATOM 721 C CA . LYS A 1 84 ? -5.865 17.265 6.002 1.00 95.31 84 LYS A CA 1
ATOM 722 C C . LYS A 1 84 ? -5.718 18.357 4.934 1.00 95.31 84 LYS A C 1
ATOM 724 O O . LYS A 1 84 ? -6.309 19.419 5.060 1.00 95.31 84 LYS A O 1
ATOM 729 N N . ARG A 1 85 ? -4.939 18.100 3.876 1.00 95.12 85 ARG A N 1
ATOM 730 C CA . ARG A 1 85 ? -4.734 19.005 2.729 1.00 95.12 85 ARG A CA 1
ATOM 731 C C . ARG A 1 85 ? -5.535 18.596 1.483 1.00 95.12 85 ARG A C 1
ATOM 733 O O . ARG A 1 85 ? -5.190 19.016 0.384 1.00 95.12 85 ARG A O 1
ATOM 740 N N . GLY A 1 86 ? -6.559 17.757 1.642 1.00 95.12 86 GLY A N 1
ATOM 741 C CA . GLY A 1 86 ? -7.538 17.429 0.602 1.00 95.12 86 GLY A CA 1
ATOM 742 C C . GLY A 1 86 ? -7.326 16.090 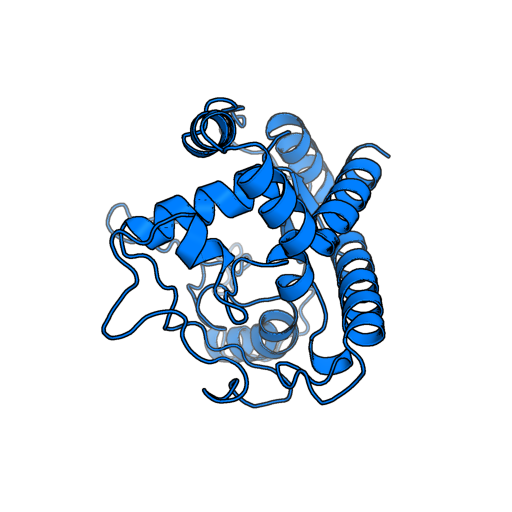-0.109 1.00 95.12 86 GLY A C 1
ATOM 743 O O . GLY A 1 86 ? -8.052 15.775 -1.051 1.00 95.12 86 GLY A O 1
ATOM 744 N N . ALA A 1 87 ? -6.352 15.264 0.292 1.00 95.81 87 ALA A N 1
ATOM 745 C CA . ALA A 1 87 ? -6.242 13.927 -0.292 1.00 95.81 87 ALA A CA 1
ATOM 746 C C . ALA A 1 87 ? -7.353 12.999 0.207 1.00 95.81 87 ALA A C 1
ATOM 748 O O . ALA A 1 87 ? -7.612 12.896 1.400 1.00 95.81 87 ALA A O 1
ATOM 749 N N . THR A 1 88 ? -7.968 12.267 -0.716 1.00 95.06 88 THR A N 1
ATOM 750 C CA . THR A 1 88 ? -9.043 11.316 -0.392 1.00 95.06 88 THR A CA 1
ATOM 751 C C . THR A 1 88 ? -8.798 9.922 -0.938 1.00 95.06 88 THR A C 1
ATOM 753 O O . THR A 1 88 ? -9.255 8.942 -0.361 1.00 95.06 88 THR A O 1
ATOM 756 N N . TRP A 1 89 ? -8.126 9.834 -2.091 1.00 94.56 89 TRP A N 1
ATOM 757 C CA . TRP A 1 89 ? -8.066 8.629 -2.922 1.00 94.56 89 TRP A CA 1
ATOM 758 C C . TRP A 1 89 ? -9.449 8.015 -3.212 1.00 94.56 89 TRP A C 1
ATOM 760 O O . TRP A 1 89 ? -9.547 6.824 -3.476 1.00 94.56 89 TRP A O 1
ATOM 770 N N . LYS A 1 90 ? -10.518 8.830 -3.238 1.00 93.31 90 LYS A N 1
ATOM 771 C CA . LYS A 1 90 ? -11.919 8.373 -3.373 1.00 93.31 90 LYS A CA 1
ATOM 772 C C . LYS A 1 90 ? -12.235 7.569 -4.643 1.00 93.31 90 LYS A C 1
ATOM 774 O O . LYS A 1 90 ? -13.251 6.892 -4.702 1.00 93.31 90 LYS A O 1
ATOM 779 N N . ASN A 1 91 ? -11.348 7.621 -5.637 1.00 93.94 91 ASN A N 1
ATOM 780 C CA . ASN A 1 91 ? -11.449 6.864 -6.887 1.00 93.94 91 ASN A CA 1
ATOM 781 C C . ASN A 1 91 ? -10.759 5.481 -6.827 1.00 93.94 91 ASN A C 1
ATOM 783 O O . ASN A 1 91 ? -10.621 4.823 -7.860 1.00 93.94 91 ASN A O 1
ATOM 787 N N . SER A 1 92 ? -10.264 5.048 -5.662 1.00 96.94 92 SER A N 1
ATOM 788 C CA . SER A 1 92 ? -9.818 3.665 -5.450 1.00 96.94 92 SER A CA 1
ATOM 789 C C . SER A 1 92 ? -10.997 2.703 -5.600 1.00 96.94 92 SER A C 1
ATOM 791 O O . SER A 1 92 ? -12.109 2.991 -5.164 1.00 96.94 92 SER A O 1
ATOM 793 N N . ARG A 1 93 ? -10.762 1.563 -6.257 1.00 95.75 93 ARG A N 1
ATOM 794 C CA . ARG A 1 93 ? -11.831 0.611 -6.589 1.00 95.75 93 ARG A CA 1
ATOM 795 C C . ARG A 1 93 ? -12.147 -0.328 -5.436 1.00 95.75 93 ARG A C 1
ATOM 797 O O . ARG A 1 93 ? -13.304 -0.706 -5.304 1.00 95.75 93 ARG A O 1
ATOM 804 N N . HIS A 1 94 ? -11.152 -0.706 -4.632 1.00 97.69 94 HIS A N 1
ATOM 805 C CA . HIS A 1 94 ? -11.329 -1.682 -3.554 1.00 97.69 94 HIS A CA 1
ATOM 806 C C . HIS A 1 94 ? -11.948 -2.982 -4.089 1.00 97.69 94 HIS A C 1
ATOM 808 O O . HIS A 1 94 ? -12.927 -3.502 -3.549 1.00 97.69 94 HIS A O 1
ATOM 814 N N . TRP A 1 95 ? -11.417 -3.447 -5.223 1.00 97.81 95 TRP A N 1
ATOM 815 C CA . TRP A 1 95 ? -11.933 -4.596 -5.949 1.00 97.81 95 TRP A CA 1
ATOM 816 C C . TRP A 1 95 ? -11.497 -5.904 -5.292 1.00 97.81 95 TRP A C 1
ATOM 818 O O . TRP A 1 95 ? -10.314 -6.154 -5.091 1.00 97.81 95 TRP A O 1
ATOM 828 N N . CYS A 1 96 ? -12.457 -6.762 -4.969 1.00 98.25 96 CYS A N 1
ATOM 829 C CA . CYS A 1 96 ? -12.200 -8.056 -4.351 1.00 98.25 96 CYS A CA 1
ATOM 830 C C . CYS A 1 96 ? -13.320 -9.027 -4.728 1.00 98.25 96 CYS A C 1
ATOM 832 O O . CYS A 1 96 ? -14.490 -8.643 -4.766 1.00 98.25 96 CYS A O 1
ATOM 834 N N . LEU A 1 97 ? -12.959 -10.272 -5.062 1.00 96.25 97 LEU A N 1
ATOM 835 C CA . LEU A 1 97 ? -13.897 -11.310 -5.517 1.00 96.25 97 LEU A CA 1
ATOM 836 C C . LEU A 1 97 ? -14.847 -10.832 -6.638 1.00 96.25 97 LEU A C 1
ATOM 838 O O . LEU A 1 97 ? -16.049 -11.083 -6.614 1.00 96.25 97 LEU A O 1
ATOM 842 N N . GLY A 1 98 ? -14.304 -10.113 -7.626 1.00 95.81 98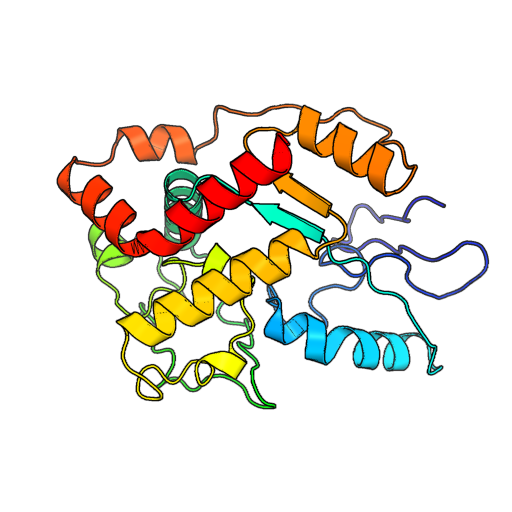 GLY A N 1
ATOM 843 C CA . GLY A 1 98 ? -15.054 -9.714 -8.821 1.00 95.81 98 GLY A CA 1
ATOM 844 C C . GLY A 1 98 ? -16.025 -8.543 -8.631 1.00 95.81 98 GLY A C 1
ATOM 845 O O . GLY A 1 98 ? -16.818 -8.278 -9.533 1.00 95.81 98 GLY A O 1
ATOM 846 N N . ARG A 1 99 ? -15.974 -7.826 -7.501 1.00 96.75 99 ARG A N 1
ATOM 847 C CA . ARG A 1 99 ? -16.804 -6.635 -7.265 1.00 96.75 99 ARG A CA 1
ATOM 848 C C . ARG A 1 99 ? -16.071 -5.542 -6.494 1.00 96.75 99 ARG A C 1
ATOM 850 O O . ARG A 1 99 ? -15.084 -5.792 -5.809 1.00 96.75 99 ARG A O 1
ATOM 857 N N . GLN A 1 100 ? -16.599 -4.327 -6.582 1.00 97.19 100 GLN A N 1
ATOM 858 C CA . GLN A 1 100 ? -16.190 -3.187 -5.764 1.00 97.19 100 GLN A CA 1
ATOM 859 C C . GLN A 1 100 ? -16.840 -3.255 -4.371 1.00 97.19 100 GLN A C 1
ATOM 861 O O . GLN A 1 100 ? -17.968 -3.738 -4.221 1.00 97.19 100 GLN A O 1
ATOM 866 N N . ALA A 1 101 ? -16.122 -2.773 -3.354 1.00 96.75 101 ALA A N 1
ATOM 867 C CA . ALA A 1 101 ? -16.667 -2.587 -2.013 1.00 96.75 101 ALA A CA 1
ATOM 868 C C . ALA A 1 101 ? -17.849 -1.604 -2.025 1.00 96.75 101 ALA A C 1
ATOM 870 O O . ALA A 1 101 ? -17.810 -0.556 -2.673 1.00 96.75 101 ALA A O 1
ATOM 871 N N . THR A 1 102 ? -18.907 -1.942 -1.296 1.00 95.81 102 THR A N 1
ATOM 872 C CA . THR A 1 102 ? -20.098 -1.097 -1.158 1.00 95.81 102 THR A CA 1
ATOM 873 C C . THR A 1 102 ? -19.880 0.011 -0.126 1.00 95.81 102 THR A C 1
ATOM 875 O O . THR A 1 102 ? -19.036 -0.108 0.760 1.00 95.81 102 THR A O 1
ATOM 878 N N . GLN A 1 103 ? -20.704 1.064 -0.163 1.00 94.06 103 GLN A N 1
ATOM 879 C CA . GLN A 1 103 ? -20.675 2.119 0.863 1.00 94.06 103 GLN A CA 1
ATOM 880 C C . GLN A 1 103 ? -21.029 1.609 2.269 1.00 94.06 103 GLN A C 1
ATOM 882 O O . GLN A 1 103 ? -20.635 2.219 3.254 1.00 94.06 103 GLN A O 1
ATOM 887 N N . LYS A 1 104 ? -21.757 0.489 2.384 1.00 95.25 104 LYS A N 1
ATOM 888 C CA . LYS A 1 104 ? -22.033 -0.147 3.681 1.00 95.25 104 LYS A CA 1
ATOM 889 C C . LYS A 1 104 ? -20.794 -0.848 4.243 1.00 95.25 104 LYS A C 1
ATOM 891 O O . LYS A 1 104 ? -20.583 -0.840 5.449 1.00 95.25 104 LYS A O 1
ATOM 896 N N . GLU A 1 105 ? -19.990 -1.457 3.375 1.00 96.25 105 GLU A N 1
ATOM 897 C CA . GLU A 1 105 ? -18.736 -2.120 3.755 1.00 96.25 105 GLU A CA 1
ATOM 898 C C . GLU A 1 105 ? -17.621 -1.104 4.042 1.00 96.25 105 GLU A C 1
ATOM 900 O O . GLU A 1 105 ? -16.839 -1.288 4.973 1.00 96.25 105 GLU A O 1
ATOM 905 N N . LEU A 1 106 ? -17.573 -0.019 3.264 1.00 96.69 106 LEU A N 1
ATOM 906 C CA . LEU A 1 106 ? -16.619 1.080 3.398 1.00 96.69 106 LEU A CA 1
ATOM 907 C C . LEU A 1 106 ? -17.338 2.439 3.425 1.00 96.69 106 LEU A C 1
ATOM 909 O O . LEU A 1 106 ? -17.333 3.159 2.420 1.00 96.69 106 LEU A O 1
ATOM 913 N N . PRO A 1 107 ? -17.957 2.816 4.556 1.00 96.25 107 PRO A N 1
ATOM 914 C CA . PRO A 1 107 ? -18.577 4.128 4.678 1.00 96.25 107 PRO A CA 1
ATOM 915 C C . PRO A 1 107 ? -17.505 5.230 4.694 1.00 96.25 107 PRO A C 1
ATOM 917 O O . PRO A 1 107 ? -16.446 5.046 5.303 1.00 96.25 107 PRO A O 1
ATOM 920 N N . PRO A 1 108 ? -17.741 6.382 4.044 1.00 95.62 108 PRO A N 1
ATOM 921 C CA . PRO A 1 108 ? -16.784 7.482 4.043 1.00 95.62 108 PRO A CA 1
ATOM 922 C C . PRO A 1 108 ? -16.672 8.123 5.435 1.00 95.62 108 PRO A C 1
ATOM 924 O O . PRO A 1 108 ? -17.666 8.271 6.141 1.00 95.62 108 PRO A O 1
ATOM 927 N N . CYS A 1 109 ? -15.465 8.557 5.805 1.00 97.06 109 CYS A N 1
ATOM 928 C CA . CYS A 1 109 ? -15.219 9.273 7.065 1.00 97.06 109 CYS A CA 1
ATOM 929 C C . CYS A 1 109 ? -15.564 10.770 7.021 1.00 97.06 109 CYS A C 1
ATOM 931 O O . CYS A 1 109 ? -15.512 11.449 8.041 1.00 97.06 109 CYS A O 1
ATOM 933 N N . TYR A 1 110 ? -15.873 11.299 5.841 1.00 95.69 110 TYR A N 1
ATOM 934 C CA . TYR A 1 110 ? -16.141 12.713 5.614 1.00 95.69 110 TYR A CA 1
ATOM 935 C C . TYR A 1 110 ? -17.401 12.888 4.773 1.00 95.69 110 TYR A C 1
ATOM 937 O O . TYR A 1 110 ? -17.864 11.962 4.103 1.00 95.69 110 TYR A O 1
ATOM 945 N N . LYS A 1 111 ? -17.958 14.096 4.822 1.00 92.81 111 LYS A N 1
ATOM 946 C CA . LYS A 1 111 ? -19.097 14.514 4.004 1.00 92.81 111 LYS A CA 1
ATOM 947 C C . LYS A 1 111 ? -18.597 15.462 2.918 1.00 92.81 111 LYS A C 1
ATOM 949 O O . LYS A 1 111 ? -17.711 16.267 3.178 1.00 92.81 111 LYS A O 1
ATOM 954 N N . GLY A 1 112 ? -19.194 15.402 1.731 1.00 92.69 112 GLY A N 1
ATOM 955 C CA . GLY A 1 112 ? -18.790 16.242 0.604 1.00 92.69 112 GLY A CA 1
ATOM 956 C C . GLY A 1 112 ? -17.597 15.671 -0.163 1.00 92.69 112 GLY A C 1
ATOM 957 O O . GLY A 1 112 ? -17.500 14.459 -0.358 1.00 92.69 112 GLY A O 1
ATOM 958 N N . ASP A 1 113 ? -16.723 16.552 -0.647 1.00 93.75 113 ASP A N 1
ATOM 959 C CA . ASP A 1 113 ? -15.696 16.191 -1.625 1.00 93.75 113 ASP A CA 1
ATOM 960 C C . ASP A 1 113 ? -14.398 15.646 -1.037 1.00 93.75 113 ASP A C 1
ATOM 962 O O . ASP A 1 113 ? -13.735 14.837 -1.704 1.00 93.75 113 ASP A O 1
ATOM 966 N N . ASP A 1 114 ? -14.048 16.083 0.170 1.00 95.25 114 ASP A N 1
ATOM 967 C CA . ASP A 1 114 ? -12.803 15.761 0.851 1.00 95.25 114 ASP A CA 1
ATOM 968 C C . ASP A 1 114 ? -12.911 15.896 2.379 1.00 95.25 114 ASP A C 1
ATOM 970 O O . ASP A 1 114 ? -13.985 16.118 2.937 1.00 95.25 114 ASP A O 1
ATOM 974 N N . TRP A 1 115 ? -11.778 15.686 3.053 1.00 96.38 115 TRP A N 1
ATOM 975 C CA . TRP A 1 115 ? -11.649 15.775 4.505 1.00 96.38 115 TRP A CA 1
ATOM 976 C C . TRP A 1 115 ? -10.654 16.875 4.904 1.00 96.38 115 TRP A C 1
ATOM 978 O O . TRP A 1 115 ? -9.740 16.653 5.707 1.00 96.38 115 TRP A O 1
ATOM 988 N N . LEU A 1 116 ? -10.786 18.050 4.276 1.00 96.00 116 LEU A N 1
ATOM 989 C CA . LEU A 1 116 ? -9.961 19.219 4.579 1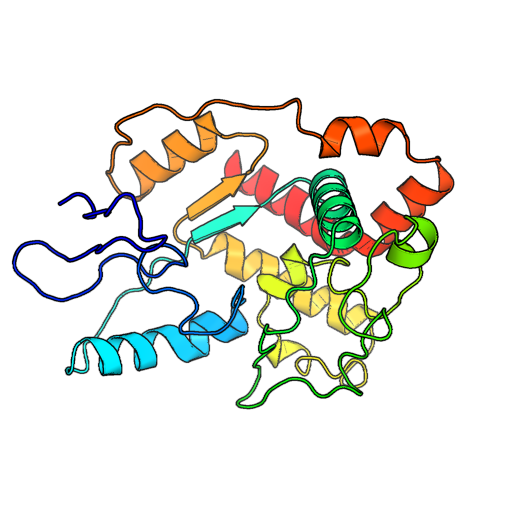.00 96.00 116 LEU A CA 1
ATOM 990 C C . LEU A 1 116 ? -10.023 19.592 6.062 1.00 96.00 116 LEU A C 1
ATOM 992 O O . LEU A 1 116 ? -11.055 19.468 6.718 1.00 96.00 116 LEU A O 1
ATOM 996 N N . ASP A 1 117 ? -8.876 20.024 6.584 1.00 94.75 117 ASP A N 1
ATOM 997 C CA . ASP A 1 117 ? -8.707 20.529 7.949 1.00 94.75 117 ASP A CA 1
ATOM 998 C C . ASP A 1 117 ? -9.098 19.576 9.090 1.00 94.75 117 ASP A C 1
ATOM 1000 O O . ASP A 1 117 ? -9.076 19.983 10.253 1.00 94.75 117 ASP A O 1
ATOM 1004 N N . VAL A 1 118 ? -9.325 18.289 8.791 1.00 97.25 118 VAL A N 1
ATOM 1005 C CA . VAL A 1 118 ? -9.587 17.247 9.793 1.00 97.25 118 VAL A CA 1
ATOM 1006 C C . VAL A 1 118 ? -8.573 17.294 10.939 1.00 97.25 118 VAL A C 1
ATOM 1008 O O . VAL A 1 118 ? -7.362 17.470 10.735 1.00 97.25 118 VAL A O 1
ATOM 1011 N N . THR A 1 119 ? -9.064 17.145 12.169 1.00 96.81 119 THR A N 1
ATOM 1012 C CA . THR A 1 119 ? -8.212 17.028 13.354 1.00 96.81 119 THR A CA 1
ATOM 1013 C C . THR A 1 119 ? -7.632 15.616 13.457 1.00 96.81 119 THR A C 1
ATOM 1015 O O . THR A 1 119 ? -8.163 14.661 12.897 1.00 96.81 119 THR A O 1
ATOM 1018 N N . ILE A 1 120 ? -6.519 15.440 14.171 1.00 96.50 120 ILE A N 1
ATOM 1019 C CA . ILE A 1 120 ? -5.961 14.091 14.358 1.00 96.50 120 ILE A CA 1
ATOM 1020 C C . ILE A 1 120 ? -6.913 13.187 15.160 1.00 96.50 120 ILE A C 1
ATOM 1022 O O . ILE A 1 120 ? -6.967 11.988 14.893 1.00 96.50 120 ILE A O 1
ATOM 1026 N N . ASP A 1 121 ? -7.692 13.764 16.079 1.00 97.38 121 ASP A N 1
ATOM 1027 C CA . ASP A 1 121 ? -8.646 13.032 16.913 1.00 97.38 121 ASP A CA 1
ATOM 1028 C C . ASP A 1 121 ? -9.840 12.547 16.070 1.00 97.38 121 ASP A C 1
ATOM 1030 O O . ASP A 1 121 ? -10.186 11.370 16.142 1.00 97.38 121 ASP A O 1
ATOM 1034 N N . ASP A 1 122 ? -10.381 13.375 15.167 1.00 97.94 122 ASP A N 1
ATOM 1035 C CA . ASP A 1 122 ? -11.430 12.948 14.221 1.00 97.94 122 ASP A CA 1
ATOM 1036 C C . ASP A 1 122 ? -10.906 11.926 13.204 1.00 97.94 122 ASP A C 1
ATOM 1038 O O . ASP A 1 122 ? -11.580 10.947 12.871 1.00 97.94 122 ASP A O 1
ATOM 1042 N N . PHE A 1 123 ? -9.671 12.121 12.726 1.00 98.06 123 PHE A N 1
ATOM 1043 C CA . PHE A 1 123 ? -9.028 11.197 11.796 1.00 98.06 123 PHE A CA 1
ATOM 1044 C C . PHE A 1 123 ? -8.847 9.810 12.426 1.00 98.06 123 PHE A C 1
ATOM 1046 O O . PHE A 1 123 ? -9.153 8.800 11.794 1.00 98.06 123 PHE A O 1
ATOM 1053 N N . ALA A 1 124 ? -8.384 9.749 13.677 1.00 97.88 124 ALA A N 1
ATOM 1054 C CA . ALA A 1 124 ? -8.249 8.509 14.442 1.00 97.88 124 ALA A CA 1
ATOM 1055 C C . ALA A 1 124 ? -9.586 7.967 14.984 1.00 97.88 124 ALA A C 1
ATOM 1057 O O . ALA A 1 124 ? -9.676 6.782 15.302 1.00 97.88 124 ALA A O 1
ATOM 1058 N N . GLY A 1 125 ? -10.616 8.808 15.087 1.00 97.88 125 GLY A N 1
ATOM 1059 C CA . GLY A 1 125 ? -11.942 8.441 15.586 1.00 97.88 125 GLY A CA 1
ATOM 1060 C C . GLY A 1 125 ? -12.829 7.725 14.564 1.00 97.88 125 GLY A C 1
ATOM 1061 O O . GLY A 1 125 ? -13.761 7.029 14.956 1.00 97.88 125 GLY A O 1
ATOM 1062 N N . CYS A 1 126 ? -12.553 7.850 13.262 1.00 97.81 126 CYS A N 1
ATOM 1063 C CA . CYS A 1 126 ? -13.359 7.188 12.236 1.00 97.81 126 CYS A CA 1
ATOM 1064 C C . CYS A 1 126 ? -13.040 5.683 12.101 1.00 97.81 126 CYS A C 1
ATOM 1066 O O . CYS A 1 126 ? -11.970 5.296 11.628 1.00 97.81 126 CYS A O 1
ATOM 1068 N N . GLU A 1 127 ? -14.014 4.821 12.406 1.00 96.06 127 GLU A N 1
ATOM 1069 C CA . GLU A 1 127 ? -13.877 3.352 12.354 1.00 96.06 127 GLU A CA 1
ATOM 1070 C C . GLU A 1 127 ? -13.643 2.765 10.949 1.00 96.06 127 GLU A C 1
ATOM 1072 O O . GLU A 1 127 ? -13.135 1.646 10.796 1.00 96.06 127 GLU A O 1
ATOM 1077 N N . SER A 1 128 ? -14.046 3.486 9.901 1.00 96.38 128 SER A N 1
ATOM 1078 C CA . SER A 1 128 ? -13.845 3.092 8.503 1.00 96.38 128 SER A CA 1
ATOM 1079 C C . SER A 1 128 ? -12.614 3.736 7.864 1.00 96.38 128 SER A C 1
ATOM 1081 O O . SER A 1 128 ? -12.394 3.563 6.663 1.00 96.38 128 SER A O 1
ATOM 1083 N N . ASN A 1 129 ? -11.780 4.442 8.640 1.00 98.19 129 ASN A N 1
ATOM 1084 C CA . ASN A 1 129 ? -10.590 5.089 8.104 1.00 98.19 129 ASN A CA 1
ATOM 1085 C C . ASN A 1 129 ? -9.610 4.056 7.528 1.00 98.19 129 ASN A C 1
ATOM 1087 O O . ASN A 1 129 ? -9.015 3.247 8.238 1.00 98.19 129 ASN A O 1
ATOM 1091 N N . LEU A 1 130 ? -9.397 4.127 6.214 1.00 98.19 130 LEU A N 1
ATOM 1092 C CA . LEU A 1 130 ? -8.499 3.238 5.480 1.00 98.19 130 LEU A CA 1
ATOM 1093 C C . LEU A 1 130 ? -7.011 3.489 5.775 1.00 98.19 130 LEU A C 1
ATOM 1095 O O . LEU A 1 130 ? -6.171 2.710 5.315 1.00 98.19 130 LEU A O 1
ATOM 1099 N N . ALA A 1 131 ? -6.667 4.529 6.535 1.00 98.44 131 ALA A N 1
ATOM 1100 C CA . ALA A 1 131 ? -5.326 4.711 7.073 1.00 98.44 131 ALA A CA 1
ATOM 1101 C C . ALA A 1 131 ? -4.969 3.624 8.094 1.00 98.44 131 ALA A C 1
ATOM 1103 O O . ALA A 1 131 ? -3.813 3.218 8.149 1.00 98.44 131 ALA A O 1
ATOM 1104 N N . THR A 1 132 ? -5.938 3.135 8.866 1.00 98.56 132 THR A N 1
ATOM 1105 C CA . THR A 1 132 ? -5.766 2.087 9.881 1.00 98.56 132 THR A CA 1
ATOM 1106 C C . THR A 1 132 ? -5.313 0.779 9.233 1.00 98.56 132 THR A C 1
ATOM 1108 O O . THR A 1 132 ? -5.957 0.296 8.293 1.00 98.56 132 THR A O 1
ATOM 1111 N N . ASN A 1 133 ? -4.194 0.220 9.715 1.00 98.81 133 ASN A N 1
ATOM 1112 C CA . ASN A 1 133 ? -3.594 -1.032 9.228 1.00 98.81 133 ASN A CA 1
ATOM 1113 C C . ASN A 1 133 ? -3.488 -1.104 7.690 1.00 98.81 133 ASN A C 1
ATOM 1115 O O . ASN A 1 133 ? -3.779 -2.130 7.065 1.00 98.81 133 ASN A O 1
ATOM 1119 N N . ARG A 1 134 ? -3.146 0.028 7.053 1.00 98.88 134 ARG A N 1
ATOM 1120 C CA . ARG A 1 134 ? -3.125 0.153 5.591 1.00 98.88 134 ARG A CA 1
ATOM 1121 C C . ARG A 1 134 ? -2.152 -0.831 4.955 1.00 98.88 134 ARG A C 1
ATOM 1123 O O . ARG A 1 134 ? -2.512 -1.422 3.942 1.00 98.88 134 ARG A O 1
ATOM 1130 N N . GLN A 1 135 ? -0.942 -0.979 5.493 1.00 98.88 135 GLN A N 1
ATOM 1131 C CA . GLN A 1 135 ? 0.085 -1.817 4.864 1.00 98.88 135 GLN A CA 1
ATOM 1132 C C . GLN A 1 135 ? -0.335 -3.284 4.906 1.00 98.88 135 GLN A C 1
ATOM 1134 O O . GLN A 1 135 ? -0.318 -3.956 3.880 1.00 98.88 135 GLN A O 1
ATOM 1139 N N . THR A 1 136 ? -0.824 -3.738 6.057 1.00 98.88 136 THR A N 1
ATOM 1140 C CA . THR A 1 136 ? -1.353 -5.087 6.252 1.00 98.88 136 THR A CA 1
ATOM 1141 C C . THR A 1 136 ? -2.532 -5.352 5.327 1.00 98.88 136 THR A C 1
ATOM 1143 O O . THR A 1 136 ? -2.509 -6.319 4.570 1.00 98.88 136 THR A O 1
ATOM 1146 N N . ARG A 1 137 ? -3.529 -4.458 5.299 1.00 98.81 137 ARG A N 1
ATOM 1147 C CA . ARG A 1 137 ? -4.692 -4.605 4.414 1.00 98.81 137 ARG A CA 1
ATOM 1148 C C . ARG A 1 137 ? -4.295 -4.636 2.937 1.00 98.81 137 ARG A C 1
ATOM 1150 O O . ARG A 1 137 ? -4.841 -5.433 2.190 1.00 98.81 137 ARG A O 1
ATOM 1157 N N . MET A 1 138 ? -3.374 -3.769 2.510 1.00 98.88 138 MET A N 1
ATOM 1158 C CA . MET A 1 138 ? -3.001 -3.654 1.097 1.00 98.88 138 MET A CA 1
ATOM 1159 C C . MET A 1 138 ? -2.046 -4.756 0.612 1.00 98.88 138 MET A C 1
ATOM 1161 O O . MET A 1 138 ? -1.880 -4.923 -0.594 1.00 98.88 138 MET A O 1
ATOM 1165 N N . LEU A 1 139 ? -1.399 -5.489 1.518 1.00 98.88 139 LEU A N 1
ATOM 1166 C CA . LEU A 1 139 ? -0.521 -6.612 1.174 1.00 98.88 139 LEU A CA 1
ATOM 1167 C C . LEU A 1 139 ? -1.196 -7.971 1.341 1.00 98.88 139 LEU A C 1
ATOM 1169 O O . LEU A 1 139 ? -0.723 -8.950 0.770 1.00 98.88 139 LEU A O 1
ATOM 1173 N N . ALA A 1 140 ? -2.269 -8.045 2.122 1.00 98.88 140 ALA A N 1
ATOM 1174 C CA . ALA A 1 140 ? -3.029 -9.266 2.313 1.00 98.88 140 ALA A CA 1
ATOM 1175 C C . ALA A 1 140 ? -3.872 -9.629 1.082 1.00 98.88 140 ALA A C 1
ATOM 1177 O O . ALA A 1 140 ? -4.316 -8.772 0.313 1.00 98.88 140 ALA A O 1
ATOM 1178 N N . ASP A 1 141 ? -4.153 -10.921 0.965 1.00 98.69 141 ASP A N 1
ATOM 1179 C CA . ASP A 1 141 ? -5.275 -11.428 0.189 1.00 98.69 141 ASP A CA 1
ATOM 1180 C C . ASP A 1 141 ? -6.572 -11.196 0.970 1.00 98.69 141 ASP A C 1
ATOM 1182 O O . ASP A 1 141 ? -6.888 -11.905 1.931 1.00 98.69 141 ASP A O 1
ATOM 1186 N N . LEU A 1 142 ? -7.330 -10.178 0.570 1.00 98.69 142 LEU A N 1
ATOM 1187 C CA . LEU A 1 142 ? -8.572 -9.824 1.243 1.00 98.69 142 LEU A CA 1
ATOM 1188 C C . LEU A 1 142 ? -9.688 -10.840 0.974 1.00 98.69 142 LEU A C 1
ATOM 1190 O O . LEU A 1 142 ? -10.638 -10.895 1.758 1.00 98.69 142 LEU A O 1
ATOM 1194 N N . ALA A 1 143 ? -9.585 -11.679 -0.064 1.00 98.25 143 ALA A N 1
ATOM 1195 C CA . ALA A 1 143 ? -10.568 -12.734 -0.303 1.00 98.25 143 ALA A CA 1
ATOM 1196 C C . ALA A 1 143 ? -10.623 -13.732 0.866 1.00 98.25 143 ALA A C 1
ATOM 1198 O O . ALA A 1 143 ? -11.707 -14.207 1.207 1.00 98.25 143 ALA A O 1
ATOM 1199 N N . LEU A 1 144 ? -9.491 -13.969 1.542 1.00 98.44 144 LEU A N 1
ATOM 1200 C CA . LEU A 1 144 ? -9.393 -14.866 2.701 1.00 98.44 144 LEU A CA 1
ATOM 1201 C C . LEU A 1 144 ? -10.223 -14.411 3.908 1.00 98.44 144 LEU A C 1
ATOM 1203 O O . LEU A 1 144 ? -10.525 -15.218 4.781 1.00 98.44 144 LEU A O 1
ATOM 1207 N N . VAL A 1 145 ? -10.585 -13.128 3.970 1.00 98.25 145 VAL A N 1
ATOM 1208 C CA . VAL A 1 145 ? -11.300 -12.525 5.106 1.00 98.25 145 VAL A CA 1
ATOM 1209 C C . VAL A 1 145 ? -12.669 -11.959 4.723 1.00 98.25 145 VAL A C 1
ATOM 1211 O O . VAL A 1 145 ? -13.190 -11.065 5.391 1.00 98.25 145 VAL A O 1
ATOM 1214 N N . GLY A 1 146 ? -13.252 -12.440 3.622 1.00 97.69 146 GLY A N 1
ATOM 1215 C CA . GLY A 1 146 ? -14.545 -11.947 3.137 1.00 97.69 146 GLY A CA 1
ATOM 1216 C C . GLY A 1 146 ? -14.478 -10.523 2.571 1.00 97.69 146 GLY A C 1
ATOM 1217 O O . GLY A 1 146 ? -15.453 -9.770 2.638 1.00 97.69 146 GLY A O 1
ATOM 1218 N N . CYS A 1 147 ? -13.332 -10.140 2.003 1.00 98.06 147 CYS A N 1
ATOM 1219 C CA . CYS A 1 147 ? -13.065 -8.821 1.442 1.00 98.06 147 CYS A CA 1
ATOM 1220 C C . CYS A 1 147 ? -13.244 -7.689 2.477 1.00 98.06 147 CYS A C 1
ATOM 1222 O O . CYS A 1 147 ? -12.544 -7.613 3.493 1.00 98.06 147 CYS A O 1
ATOM 1224 N N . TYR A 1 148 ? -14.184 -6.783 2.199 1.00 97.75 148 TYR A N 1
ATOM 1225 C CA . TYR A 1 148 ? -14.508 -5.623 3.025 1.00 97.75 148 TYR A CA 1
ATOM 1226 C C . TYR A 1 148 ? -15.733 -5.867 3.924 1.00 97.75 148 TYR A C 1
ATOM 1228 O O . TYR A 1 148 ? -16.101 -4.993 4.708 1.00 97.75 148 TYR A O 1
ATOM 1236 N N . ASN A 1 149 ? -16.345 -7.057 3.870 1.00 97.19 149 ASN A N 1
ATOM 1237 C CA . ASN A 1 149 ? -17.426 -7.430 4.775 1.00 97.19 149 ASN A CA 1
ATOM 1238 C C . ASN A 1 149 ? -16.861 -7.820 6.150 1.00 97.19 149 ASN A C 1
ATOM 1240 O O . ASN A 1 149 ? -16.500 -8.971 6.390 1.00 97.19 149 ASN A O 1
ATOM 1244 N N . LYS A 1 150 ? -16.826 -6.861 7.081 1.00 94.94 150 LYS A N 1
ATOM 1245 C CA . LYS A 1 150 ? -16.340 -7.081 8.456 1.00 94.94 150 LYS A CA 1
ATOM 1246 C C . LYS A 1 150 ? -17.176 -8.091 9.261 1.00 94.94 150 LYS A C 1
ATOM 1248 O O . LYS A 1 150 ? -16.699 -8.563 10.283 1.00 94.94 150 LYS A O 1
ATOM 1253 N N . SER A 1 151 ? -18.389 -8.432 8.819 1.00 96.00 151 SER A N 1
ATOM 1254 C CA . SER A 1 151 ? -19.253 -9.426 9.474 1.00 96.00 151 SER A CA 1
ATOM 1255 C C . SER A 1 151 ? -19.028 -10.857 8.975 1.00 96.00 151 SER A C 1
ATOM 1257 O O . SER A 1 151 ? -19.690 -11.768 9.462 1.00 96.00 151 SER A O 1
ATOM 1259 N N . ALA A 1 152 ? -18.132 -11.073 8.005 1.00 95.50 152 ALA A N 1
ATOM 1260 C CA . ALA A 1 152 ? -17.866 -12.404 7.454 1.00 95.50 152 ALA A CA 1
ATOM 1261 C C . ALA A 1 152 ? -17.197 -13.359 8.461 1.00 95.50 152 ALA A C 1
ATOM 1263 O O . ALA A 1 152 ? -17.329 -14.570 8.322 1.00 95.50 152 ALA A O 1
ATOM 1264 N N . MET A 1 153 ? -16.480 -12.822 9.454 1.00 97.25 153 MET A N 1
ATOM 1265 C CA . MET A 1 153 ? -15.815 -13.580 10.518 1.00 97.25 153 MET A CA 1
ATOM 1266 C C . MET A 1 153 ? -15.519 -12.676 11.731 1.00 97.25 153 MET A C 1
ATOM 1268 O O . MET A 1 153 ? -15.547 -11.448 11.589 1.00 97.25 153 MET A O 1
ATOM 1272 N N . PRO A 1 154 ? -15.224 -13.237 12.919 1.00 98.19 154 PRO A N 1
ATOM 1273 C CA . PRO A 1 154 ? -14.836 -12.461 14.094 1.00 98.19 154 PRO A CA 1
ATOM 1274 C C . PRO A 1 154 ? -13.622 -11.557 13.839 1.00 98.19 154 PRO A C 1
ATOM 1276 O O . PRO A 1 154 ? -12.666 -11.957 13.178 1.00 98.19 154 PRO A O 1
ATOM 1279 N N . ALA A 1 155 ? -13.617 -10.356 14.427 1.00 96.88 155 ALA A N 1
ATOM 1280 C CA . ALA A 1 155 ? -12.561 -9.361 14.205 1.00 96.88 155 ALA A CA 1
ATOM 1281 C C . ALA A 1 155 ? -11.145 -9.887 14.516 1.00 96.88 155 ALA A C 1
ATOM 1283 O O . ALA A 1 155 ? -10.229 -9.691 13.725 1.00 96.88 155 ALA A O 1
ATOM 1284 N N . HIS A 1 156 ? -10.979 -10.621 15.621 1.00 97.44 156 HIS A N 1
ATOM 1285 C CA . HIS A 1 156 ? -9.680 -11.187 16.004 1.00 97.44 156 HIS A CA 1
ATOM 1286 C C . HIS A 1 156 ? -9.164 -12.224 14.988 1.00 97.44 156 HIS A C 1
ATOM 1288 O O . HIS A 1 156 ? -7.971 -12.279 14.693 1.00 97.44 156 HIS A O 1
ATOM 1294 N N . GLU A 1 157 ? -10.064 -13.042 14.437 1.00 98.31 157 GLU A N 1
ATOM 1295 C CA . GLU A 1 157 ? -9.730 -14.049 13.433 1.00 98.31 157 GLU A CA 1
ATOM 1296 C C . GLU A 1 157 ? -9.380 -13.375 12.107 1.00 98.31 157 GLU A C 1
ATOM 1298 O O . GLU A 1 157 ? -8.346 -13.678 11.509 1.00 98.31 157 GLU A O 1
ATOM 1303 N N . ARG A 1 158 ? -10.182 -12.380 11.712 1.00 98.44 158 ARG A N 1
ATOM 1304 C CA . ARG A 1 158 ? -9.926 -11.534 10.548 1.00 98.44 158 ARG A CA 1
ATOM 1305 C C . ARG A 1 158 ? -8.531 -10.919 10.592 1.00 98.44 158 ARG A C 1
ATOM 1307 O O . ARG A 1 158 ? -7.797 -10.993 9.608 1.00 98.44 158 ARG A O 1
ATOM 1314 N N . ASP A 1 159 ? -8.172 -10.312 11.715 1.00 98.56 159 ASP A N 1
ATOM 1315 C CA . ASP A 1 159 ? -6.892 -9.631 11.885 1.00 98.56 159 ASP A CA 1
ATOM 1316 C C . ASP A 1 159 ? -5.716 -10.611 11.818 1.00 98.56 159 ASP A C 1
ATOM 1318 O O . ASP A 1 159 ? -4.740 -10.361 11.105 1.00 98.56 159 ASP A O 1
ATOM 1322 N N . ARG A 1 160 ? -5.850 -11.781 12.457 1.00 98.69 160 ARG A N 1
ATOM 1323 C CA . ARG A 1 160 ? -4.854 -12.859 12.394 1.00 98.69 160 ARG A CA 1
ATOM 1324 C C . ARG A 1 160 ? -4.637 -13.361 10.964 1.00 98.69 160 ARG A C 1
ATOM 1326 O O . ARG A 1 160 ? -3.489 -13.486 10.534 1.00 98.69 160 ARG A O 1
ATOM 1333 N N . VAL A 1 161 ? -5.714 -13.653 10.230 1.00 98.81 161 VAL A N 1
ATOM 1334 C CA . VAL A 1 161 ? -5.642 -14.157 8.846 1.00 98.81 161 VAL A CA 1
ATOM 1335 C C . VAL A 1 161 ? -5.052 -13.097 7.916 1.00 98.81 161 VAL A C 1
ATOM 1337 O O . VAL A 1 161 ? -4.154 -13.401 7.127 1.00 98.81 161 VAL A O 1
ATOM 1340 N N . MET A 1 162 ? -5.494 -11.843 8.042 1.00 98.69 162 MET A N 1
ATOM 1341 C CA . MET A 1 162 ? -5.006 -10.732 7.224 1.00 98.69 162 MET A CA 1
ATOM 1342 C C . MET A 1 162 ? -3.510 -10.473 7.461 1.00 98.69 162 MET A C 1
ATOM 1344 O O . MET A 1 162 ? -2.755 -10.350 6.498 1.00 98.69 162 MET A O 1
ATOM 1348 N N . LEU A 1 163 ? -3.050 -10.462 8.717 1.00 98.94 163 LEU A N 1
ATOM 1349 C CA . LEU A 1 163 ? -1.633 -10.282 9.044 1.00 98.94 163 LEU A CA 1
ATOM 1350 C C . LEU A 1 163 ? -0.768 -11.448 8.549 1.00 98.94 163 LEU A C 1
ATOM 1352 O O . LEU A 1 163 ? 0.297 -11.221 7.972 1.00 98.94 163 LEU A O 1
ATOM 1356 N N . ALA A 1 164 ? -1.220 -12.691 8.733 1.00 98.88 164 ALA A N 1
ATOM 1357 C CA . ALA A 1 164 ? -0.507 -13.867 8.238 1.00 98.88 164 ALA A CA 1
ATOM 1358 C C . ALA A 1 164 ? -0.381 -13.849 6.706 1.00 98.88 164 ALA A C 1
ATOM 1360 O O . ALA A 1 164 ? 0.697 -14.115 6.167 1.00 98.88 164 ALA A O 1
ATOM 1361 N N . SER A 1 165 ? -1.458 -13.476 6.007 1.00 98.94 165 SER A N 1
ATOM 1362 C CA . SER A 1 165 ? -1.459 -13.300 4.555 1.00 98.94 165 SER A CA 1
ATOM 1363 C C . SER A 1 165 ? -0.488 -12.199 4.116 1.00 98.94 165 SER A C 1
ATOM 1365 O O . SER A 1 165 ? 0.348 -12.442 3.249 1.00 98.94 165 SER A O 1
ATOM 1367 N N . ALA A 1 166 ? -0.514 -11.029 4.764 1.00 98.94 166 ALA A N 1
ATOM 1368 C CA . ALA A 1 166 ? 0.388 -9.924 4.447 1.00 98.94 166 ALA A CA 1
ATOM 1369 C C . ALA A 1 166 ? 1.869 -10.292 4.638 1.00 98.94 166 ALA A C 1
ATOM 1371 O O . ALA A 1 166 ? 2.677 -10.016 3.752 1.00 98.94 166 ALA A O 1
ATOM 1372 N N . LYS A 1 167 ? 2.227 -10.957 5.750 1.00 98.88 167 LYS A N 1
ATOM 1373 C CA . LYS A 1 167 ? 3.601 -11.432 6.007 1.00 98.88 167 LYS A CA 1
ATOM 1374 C C . LYS A 1 167 ? 4.053 -12.424 4.933 1.00 98.88 167 LYS A C 1
ATOM 1376 O O . LYS A 1 167 ? 5.131 -12.260 4.365 1.00 98.88 167 LYS A O 1
ATOM 1381 N N . ARG A 1 168 ? 3.207 -13.410 4.603 1.00 98.81 168 ARG A N 1
ATOM 1382 C CA . ARG A 1 168 ? 3.484 -14.397 3.548 1.00 98.81 168 ARG A CA 1
ATOM 1383 C C . ARG A 1 168 ? 3.683 -13.729 2.189 1.00 98.81 168 ARG A C 1
ATOM 1385 O O . ARG A 1 168 ? 4.653 -14.029 1.500 1.00 98.81 168 ARG A O 1
ATOM 1392 N N . ASN A 1 169 ? 2.779 -12.829 1.813 1.00 98.81 169 ASN A N 1
ATOM 1393 C CA . ASN A 1 169 ? 2.827 -12.151 0.525 1.00 98.81 169 ASN A CA 1
ATOM 1394 C C . ASN A 1 169 ? 4.073 -11.272 0.417 1.00 98.81 169 ASN A C 1
ATOM 1396 O O . ASN A 1 169 ? 4.782 -11.378 -0.580 1.00 98.81 169 ASN A O 1
ATOM 1400 N N . LEU A 1 170 ? 4.385 -10.482 1.451 1.00 98.75 170 LEU A N 1
ATOM 1401 C CA . LEU A 1 170 ? 5.588 -9.650 1.502 1.00 98.75 170 LEU A CA 1
ATOM 1402 C C . LEU A 1 170 ? 6.868 -10.488 1.374 1.00 98.75 170 LEU A C 1
ATOM 1404 O O . LEU A 1 170 ? 7.715 -10.158 0.553 1.00 98.75 170 LEU A O 1
ATOM 1408 N N . ALA A 1 171 ? 6.978 -11.595 2.116 1.00 98.38 171 ALA A N 1
ATOM 1409 C CA . ALA A 1 171 ? 8.138 -12.487 2.052 1.00 98.38 171 ALA A CA 1
ATOM 1410 C C . ALA A 1 171 ? 8.285 -13.211 0.702 1.00 98.38 171 ALA A C 1
ATOM 1412 O O . ALA A 1 171 ? 9.381 -13.612 0.330 1.00 98.38 171 ALA A O 1
ATOM 1413 N N . SER A 1 172 ? 7.185 -13.380 -0.038 1.00 97.88 172 SER A N 1
ATOM 1414 C CA . SER A 1 172 ? 7.196 -13.970 -1.382 1.00 97.88 172 SER A CA 1
ATOM 1415 C C . SER A 1 172 ? 7.453 -12.962 -2.508 1.00 97.88 172 SER A C 1
ATOM 1417 O O . SER A 1 172 ? 7.595 -13.365 -3.665 1.00 97.88 172 SER A O 1
ATOM 1419 N N . MET A 1 173 ? 7.462 -11.657 -2.207 1.00 98.31 173 MET A N 1
ATOM 1420 C CA . MET A 1 173 ? 7.773 -10.637 -3.206 1.00 98.31 173 MET A CA 1
ATOM 1421 C C . MET A 1 173 ? 9.209 -10.801 -3.685 1.00 98.31 173 MET A C 1
ATOM 1423 O O . MET A 1 173 ? 10.088 -11.218 -2.940 1.00 98.31 173 MET A O 1
ATOM 1427 N N . ALA A 1 174 ? 9.452 -10.417 -4.937 1.00 98.12 174 ALA A N 1
ATOM 1428 C CA . ALA A 1 174 ? 10.807 -10.427 -5.468 1.00 98.12 174 ALA A CA 1
ATOM 1429 C C . ALA A 1 174 ? 11.703 -9.457 -4.690 1.00 98.12 174 ALA A C 1
ATOM 1431 O O . ALA A 1 174 ? 12.883 -9.720 -4.520 1.00 98.12 174 ALA A O 1
ATOM 1432 N N . TYR A 1 175 ? 11.138 -8.341 -4.224 1.00 98.38 175 TYR A N 1
ATOM 1433 C CA . TYR A 1 175 ? 11.848 -7.339 -3.445 1.00 98.38 175 TYR A CA 1
ATOM 1434 C C . TYR A 1 175 ? 10.872 -6.495 -2.620 1.00 98.38 175 TYR A C 1
ATOM 1436 O O . TYR A 1 175 ? 9.772 -6.176 -3.075 1.00 98.38 175 TYR A O 1
ATOM 1444 N N . PHE A 1 176 ? 11.304 -6.025 -1.456 1.00 98.56 176 PHE A N 1
ATOM 1445 C CA . PHE A 1 176 ? 10.700 -4.868 -0.808 1.00 98.56 176 PHE A CA 1
ATOM 1446 C C . PHE A 1 176 ? 11.782 -3.979 -0.194 1.00 98.56 176 PHE A C 1
ATOM 1448 O O . PHE A 1 176 ? 12.869 -4.441 0.142 1.00 98.56 176 PHE A O 1
ATOM 1455 N N . GLY A 1 177 ? 11.476 -2.692 -0.054 1.00 98.06 177 GLY A N 1
ATOM 1456 C CA . GLY A 1 177 ? 12.339 -1.727 0.623 1.00 98.06 177 GLY A CA 1
ATOM 1457 C C . GLY A 1 177 ? 11.670 -1.141 1.858 1.00 98.06 177 GLY A C 1
ATOM 1458 O O . GLY A 1 177 ? 10.441 -1.113 1.965 1.00 98.06 177 GLY A O 1
ATOM 1459 N N . LEU A 1 178 ? 12.483 -0.622 2.773 1.00 97.94 178 LEU A N 1
ATOM 1460 C CA . LEU A 1 178 ? 12.019 0.143 3.926 1.00 97.94 178 LEU A CA 1
ATOM 1461 C C . LEU A 1 178 ? 12.388 1.613 3.748 1.00 97.94 178 LEU A C 1
ATOM 1463 O O . LEU A 1 178 ? 13.527 1.953 3.423 1.00 97.94 178 LEU A O 1
ATOM 1467 N N . THR A 1 179 ? 11.424 2.499 3.986 1.00 95.75 179 THR A N 1
ATOM 1468 C CA . THR A 1 179 ? 11.582 3.946 3.765 1.00 95.75 179 THR A CA 1
ATOM 1469 C C . THR A 1 179 ? 12.729 4.531 4.602 1.00 95.75 179 THR A C 1
ATOM 1471 O O . THR A 1 179 ? 13.418 5.455 4.168 1.00 95.75 179 THR A O 1
ATOM 1474 N N . GLU A 1 180 ? 12.956 3.959 5.779 1.00 94.62 180 GLU A N 1
ATOM 1475 C CA . GLU A 1 180 ? 13.979 4.306 6.764 1.00 94.62 180 GLU A CA 1
ATOM 1476 C C . GLU A 1 180 ? 15.395 3.853 6.360 1.00 94.62 180 GLU A C 1
ATOM 1478 O O . GLU A 1 180 ? 16.369 4.273 6.983 1.00 94.62 180 GLU A O 1
ATOM 1483 N N . TYR A 1 181 ? 15.521 3.023 5.318 1.00 95.94 181 TYR A N 1
ATOM 1484 C CA . TYR A 1 181 ? 16.767 2.368 4.920 1.00 95.94 181 TYR A CA 1
ATOM 1485 C C . TYR A 1 181 ? 16.990 2.445 3.400 1.00 95.94 181 TYR A C 1
ATOM 1487 O O . TYR A 1 181 ? 17.167 1.428 2.733 1.00 95.94 181 TYR A O 1
ATOM 1495 N N . GLN A 1 182 ? 16.994 3.653 2.829 1.00 95.69 182 GLN A N 1
ATOM 1496 C CA . GLN A 1 182 ? 17.066 3.899 1.380 1.00 95.69 182 GLN A CA 1
ATOM 1497 C C . GLN A 1 182 ? 18.314 3.299 0.718 1.00 95.69 182 GLN A C 1
ATOM 1499 O O . GLN A 1 182 ? 18.199 2.650 -0.315 1.00 95.69 182 GLN A O 1
ATOM 1504 N N . LYS A 1 183 ? 19.502 3.464 1.317 1.00 95.75 183 LYS A N 1
ATOM 1505 C CA . LYS A 1 183 ? 20.758 2.930 0.754 1.00 95.75 183 LYS A CA 1
ATOM 1506 C C . LYS A 1 183 ? 20.802 1.399 0.755 1.00 95.75 183 LYS A C 1
ATOM 1508 O O . LYS A 1 183 ? 21.223 0.800 -0.227 1.00 95.75 183 LYS A O 1
ATOM 1513 N N . ILE A 1 184 ? 20.326 0.773 1.833 1.00 96.25 184 ILE A N 1
ATOM 1514 C CA . ILE A 1 184 ? 20.192 -0.691 1.922 1.00 96.25 184 ILE A CA 1
ATOM 1515 C C . ILE A 1 184 ? 19.158 -1.173 0.903 1.00 96.25 184 ILE A C 1
ATOM 1517 O O . ILE A 1 184 ? 19.416 -2.095 0.139 1.00 96.25 184 ILE A O 1
ATOM 1521 N N . SER A 1 185 ? 18.017 -0.486 0.830 1.00 96.25 185 SER A N 1
ATOM 1522 C CA . SER A 1 185 ? 16.952 -0.769 -0.131 1.00 96.25 185 SER A CA 1
ATOM 1523 C C . SER A 1 185 ? 17.459 -0.669 -1.576 1.00 96.25 185 SER A C 1
ATOM 1525 O O . SER A 1 185 ? 17.116 -1.530 -2.384 1.00 96.25 185 SER A O 1
ATOM 1527 N N . GLN A 1 186 ? 18.292 0.327 -1.903 1.00 97.31 186 GLN A N 1
ATOM 1528 C CA . GLN A 1 186 ? 18.949 0.438 -3.207 1.00 97.31 186 GLN A CA 1
ATOM 1529 C C . GLN A 1 186 ? 19.833 -0.781 -3.477 1.00 97.31 186 GLN A C 1
ATOM 1531 O O . GLN A 1 186 ? 19.658 -1.426 -4.506 1.00 97.31 186 GLN A O 1
ATOM 1536 N N . TYR A 1 187 ? 20.742 -1.107 -2.554 1.00 97.25 187 TYR A N 1
ATOM 1537 C CA . TYR A 1 187 ? 21.661 -2.236 -2.702 1.00 97.25 187 TYR A CA 1
ATOM 1538 C C . TYR A 1 187 ? 20.911 -3.550 -2.958 1.00 97.25 187 TYR A C 1
ATOM 1540 O O . TYR A 1 187 ? 21.162 -4.214 -3.958 1.00 97.25 187 TYR A O 1
ATOM 1548 N N . ILE A 1 188 ? 19.919 -3.880 -2.124 1.00 97.44 188 ILE A N 1
ATOM 1549 C CA . ILE A 1 188 ? 19.138 -5.116 -2.271 1.00 97.44 188 ILE A CA 1
ATOM 1550 C C . ILE A 1 188 ? 18.402 -5.140 -3.619 1.00 97.44 188 ILE A C 1
ATOM 1552 O O . ILE A 1 188 ? 18.388 -6.175 -4.281 1.00 97.44 188 ILE A O 1
ATOM 1556 N N . PHE A 1 189 ? 17.820 -4.019 -4.067 1.00 98.19 189 PHE A N 1
ATOM 1557 C CA . PHE A 1 189 ? 17.156 -3.952 -5.375 1.00 98.19 189 PHE A CA 1
ATOM 1558 C C . PHE A 1 189 ? 18.136 -4.233 -6.520 1.00 98.19 189 PHE A C 1
ATOM 1560 O O . PHE A 1 189 ? 17.830 -5.003 -7.432 1.00 98.19 189 PHE A O 1
ATOM 1567 N N . GLU A 1 190 ? 19.306 -3.595 -6.476 1.00 98.00 190 GLU A N 1
ATOM 1568 C CA . GLU A 1 190 ? 20.342 -3.741 -7.493 1.00 98.00 190 GLU A CA 1
ATOM 1569 C C . GLU A 1 190 ? 20.840 -5.185 -7.595 1.00 98.00 190 GLU A C 1
ATOM 1571 O O . GLU A 1 190 ? 20.879 -5.728 -8.699 1.00 98.00 190 GLU A O 1
ATOM 1576 N N . GLU A 1 191 ? 21.132 -5.830 -6.462 1.00 97.50 191 GLU A N 1
ATOM 1577 C CA . GLU A 1 191 ? 21.583 -7.227 -6.431 1.00 97.50 191 GLU A CA 1
ATOM 1578 C C . GLU A 1 191 ? 20.471 -8.205 -6.837 1.00 97.50 191 GLU A C 1
ATOM 1580 O O . GLU A 1 191 ? 20.713 -9.137 -7.602 1.00 97.50 191 GLU A O 1
ATOM 1585 N N . THR A 1 192 ? 19.229 -7.966 -6.406 1.00 97.31 192 THR A N 1
ATOM 1586 C CA . THR A 1 192 ? 18.088 -8.848 -6.714 1.00 97.31 192 THR A CA 1
ATOM 1587 C C . THR A 1 192 ? 17.796 -8.913 -8.211 1.00 97.31 192 THR A C 1
ATOM 1589 O O . THR A 1 192 ? 17.504 -9.979 -8.754 1.00 97.31 192 THR A O 1
ATOM 1592 N N . PHE A 1 193 ? 17.847 -7.768 -8.894 1.00 96.94 193 PHE A N 1
ATOM 1593 C CA . PHE A 1 193 ? 17.494 -7.677 -10.312 1.00 96.94 193 PHE A CA 1
ATOM 1594 C C . PHE A 1 193 ? 18.706 -7.588 -11.242 1.00 96.94 193 PHE A C 1
ATOM 1596 O O . PHE A 1 193 ? 18.519 -7.513 -12.458 1.00 96.94 193 PHE A O 1
ATOM 1603 N N . ASN A 1 194 ? 19.926 -7.603 -10.697 1.00 96.88 194 ASN A N 1
ATOM 1604 C CA . ASN A 1 194 ? 21.169 -7.337 -11.420 1.00 96.88 194 ASN A CA 1
ATOM 1605 C C . ASN A 1 194 ? 21.085 -6.038 -12.250 1.00 96.88 194 ASN A C 1
ATOM 1607 O O . ASN A 1 194 ? 21.335 -6.006 -13.459 1.00 96.88 194 ASN A O 1
ATOM 1611 N N . LEU A 1 195 ? 20.652 -4.964 -11.590 1.00 95.50 195 LEU A N 1
ATOM 1612 C CA . LEU A 1 195 ? 20.495 -3.620 -12.150 1.00 95.50 195 LEU A CA 1
ATOM 1613 C C . LEU A 1 195 ? 21.340 -2.628 -11.353 1.00 95.50 195 LEU A C 1
ATOM 1615 O O . LEU A 1 195 ? 21.761 -2.924 -10.245 1.00 95.50 195 LEU A O 1
ATOM 1619 N N . ARG A 1 196 ? 21.570 -1.429 -11.896 1.00 95.31 196 ARG A N 1
ATOM 1620 C CA . ARG A 1 196 ? 22.239 -0.331 -11.183 1.00 95.31 196 ARG A CA 1
ATOM 1621 C C . ARG A 1 196 ? 21.475 0.968 -11.371 1.00 95.31 196 ARG A C 1
ATOM 1623 O O . ARG A 1 196 ? 21.073 1.293 -12.493 1.00 95.31 196 ARG A O 1
ATOM 1630 N N . PHE A 1 197 ? 21.274 1.712 -10.290 1.00 95.56 197 PHE A N 1
ATOM 1631 C CA . PHE A 1 197 ? 20.730 3.060 -10.374 1.00 95.56 197 PHE A CA 1
ATOM 1632 C C . PHE A 1 197 ? 21.821 4.034 -10.823 1.00 95.56 197 PHE A C 1
ATOM 1634 O O . PHE A 1 197 ? 22.966 3.956 -10.392 1.00 95.56 197 PHE A O 1
ATOM 1641 N N . ALA A 1 198 ? 21.460 4.981 -11.692 1.00 94.88 198 ALA A N 1
ATOM 1642 C CA . ALA A 1 198 ? 22.397 6.002 -12.164 1.00 94.88 198 ALA A CA 1
ATOM 1643 C C . ALA A 1 198 ? 22.754 7.029 -11.076 1.00 94.88 198 ALA A C 1
ATOM 1645 O O . ALA A 1 198 ? 23.825 7.626 -11.115 1.00 94.88 198 ALA A O 1
ATOM 1646 N N . ILE A 1 199 ? 21.838 7.251 -10.130 1.00 94.62 199 ILE A N 1
ATOM 1647 C CA . ILE A 1 199 ? 21.994 8.188 -9.018 1.00 94.62 199 ILE A CA 1
ATOM 1648 C C . ILE A 1 199 ? 21.764 7.399 -7.724 1.00 94.62 199 ILE A C 1
ATOM 1650 O O . ILE A 1 199 ? 20.719 6.747 -7.616 1.00 94.62 199 ILE A O 1
ATOM 1654 N N . PRO A 1 200 ? 22.703 7.439 -6.761 1.00 95.06 200 PRO A N 1
ATOM 1655 C CA . PRO A 1 200 ? 22.526 6.794 -5.468 1.00 95.06 200 PRO A CA 1
ATOM 1656 C C . PRO A 1 200 ? 21.323 7.349 -4.706 1.00 95.06 200 PRO A C 1
ATOM 1658 O O . PRO A 1 200 ? 20.999 8.532 -4.797 1.00 95.06 200 PRO A O 1
ATOM 1661 N N . PHE A 1 201 ? 20.681 6.501 -3.913 1.00 95.19 201 PHE A N 1
ATOM 1662 C CA . PHE A 1 201 ? 19.583 6.917 -3.059 1.00 95.19 201 PHE A CA 1
ATOM 1663 C C . PHE A 1 201 ? 20.109 7.735 -1.876 1.00 95.19 201 PHE A C 1
ATOM 1665 O O . PHE A 1 201 ? 21.112 7.398 -1.237 1.00 95.19 201 PHE A O 1
ATOM 1672 N N . GLU A 1 202 ? 19.376 8.792 -1.542 1.00 92.25 202 GLU A N 1
ATOM 1673 C CA . GLU A 1 202 ? 19.648 9.645 -0.392 1.00 92.25 202 GLU A CA 1
ATOM 1674 C C . GLU A 1 202 ? 18.661 9.359 0.740 1.00 92.25 202 GLU A C 1
ATOM 1676 O O . GLU A 1 202 ? 17.457 9.195 0.533 1.00 92.25 202 GLU A O 1
ATOM 1681 N N . GLN A 1 203 ? 19.178 9.294 1.967 1.00 91.00 203 GLN A N 1
ATOM 1682 C CA . GLN A 1 203 ? 18.353 9.080 3.148 1.00 91.00 203 GLN A CA 1
ATOM 1683 C C . GLN A 1 203 ? 17.848 10.426 3.675 1.00 91.00 203 GLN A C 1
ATOM 1685 O O . GLN A 1 203 ? 18.622 11.230 4.195 1.00 91.00 203 GLN A O 1
ATOM 1690 N N . HIS A 1 204 ? 16.535 10.646 3.613 1.00 82.56 204 HIS A N 1
ATOM 1691 C CA . HIS A 1 204 ? 15.895 11.845 4.156 1.00 82.56 204 HIS A CA 1
ATOM 1692 C C . HIS A 1 204 ? 15.093 11.513 5.419 1.00 82.56 204 HIS A C 1
ATOM 1694 O O . HIS A 1 204 ? 13.890 11.259 5.368 1.00 82.56 204 HIS A O 1
ATOM 1700 N N . ASN A 1 205 ? 15.763 11.540 6.573 1.00 73.06 205 ASN A N 1
ATOM 1701 C CA . ASN A 1 205 ? 15.136 11.226 7.866 1.00 73.06 205 ASN A CA 1
ATOM 1702 C C . ASN A 1 205 ? 14.214 12.344 8.378 1.00 73.06 205 ASN A C 1
ATOM 1704 O O . ASN A 1 205 ? 13.211 12.074 9.039 1.00 73.06 205 ASN A O 1
ATOM 1708 N N . ASN A 1 206 ? 14.498 13.598 8.014 1.00 66.38 206 ASN A N 1
ATOM 1709 C CA . ASN A 1 206 ? 13.714 14.768 8.414 1.00 66.38 206 ASN A CA 1
ATOM 1710 C C . ASN A 1 206 ? 12.467 14.931 7.540 1.00 66.38 206 ASN A C 1
ATOM 1712 O O . ASN A 1 206 ? 12.293 15.923 6.832 1.00 66.38 206 ASN A O 1
ATOM 1716 N N . THR A 1 207 ? 11.581 13.939 7.569 1.00 68.12 207 THR A N 1
ATOM 1717 C CA . THR A 1 207 ? 10.272 14.085 6.933 1.00 68.12 207 THR A CA 1
ATOM 1718 C C . THR A 1 207 ? 9.366 14.958 7.798 1.00 68.12 207 THR A C 1
ATOM 1720 O O . THR A 1 207 ? 9.401 14.902 9.028 1.00 68.12 207 THR A O 1
ATOM 1723 N N . LEU A 1 208 ? 8.465 15.705 7.156 1.00 68.88 208 LEU A N 1
ATOM 1724 C CA . LEU A 1 208 ? 7.394 16.444 7.840 1.00 68.88 208 LEU A CA 1
ATOM 1725 C C . LEU A 1 208 ? 6.533 15.543 8.751 1.00 68.88 208 LEU A C 1
ATOM 1727 O O . LEU A 1 208 ? 5.824 16.032 9.627 1.00 68.88 208 LEU A O 1
ATOM 1731 N N . SER A 1 209 ? 6.538 14.229 8.525 1.00 69.69 209 SER A N 1
ATOM 1732 C CA . SER A 1 209 ? 5.811 13.252 9.336 1.00 69.69 209 SER A CA 1
ATOM 1733 C C . SER A 1 209 ? 6.499 13.006 10.679 1.00 69.69 209 SER A C 1
ATOM 1735 O O . SER A 1 209 ? 5.813 12.942 11.690 1.00 69.69 209 SER A O 1
ATOM 1737 N N . VAL A 1 210 ? 7.835 12.928 10.706 1.00 71.56 210 VAL A N 1
ATOM 1738 C CA . VAL A 1 210 ? 8.614 12.688 11.935 1.00 71.56 210 VAL A CA 1
ATOM 1739 C C . VAL A 1 210 ? 8.455 13.856 12.909 1.00 71.56 210 VAL A C 1
ATOM 1741 O O . VAL A 1 210 ? 8.153 13.638 14.077 1.00 71.56 210 VAL A O 1
ATOM 1744 N N . SER A 1 211 ? 8.515 15.101 12.425 1.00 71.81 211 SER A N 1
ATOM 1745 C CA . SER A 1 211 ? 8.244 16.274 13.271 1.00 71.81 211 SER A CA 1
ATOM 1746 C C . SER A 1 211 ? 6.800 16.326 13.781 1.00 71.81 211 SER A C 1
ATOM 1748 O O . SER A 1 211 ? 6.561 16.761 14.902 1.00 71.81 211 SER A O 1
ATOM 1750 N N . ALA A 1 212 ? 5.832 15.838 13.000 1.00 73.75 212 ALA A N 1
ATOM 1751 C CA . ALA A 1 212 ? 4.434 15.780 13.424 1.00 73.75 212 ALA A CA 1
ATOM 1752 C C . ALA A 1 212 ? 4.168 14.712 14.496 1.00 73.75 212 ALA A C 1
ATOM 1754 O O . ALA A 1 212 ? 3.262 14.902 15.301 1.00 73.75 212 ALA A O 1
ATOM 1755 N N . ILE A 1 213 ? 4.949 13.627 14.535 1.00 82.56 213 ILE A N 1
ATOM 1756 C CA . ILE A 1 213 ? 4.853 12.607 15.592 1.00 82.56 213 ILE A CA 1
ATOM 1757 C C . ILE A 1 213 ? 5.240 13.199 16.951 1.00 82.56 213 ILE A C 1
ATOM 1759 O O . ILE A 1 213 ? 4.587 12.903 17.945 1.00 82.56 213 ILE A O 1
ATOM 1763 N N . HIS A 1 214 ? 6.255 14.069 17.002 1.00 80.88 214 HIS A N 1
ATOM 1764 C CA . HIS A 1 214 ? 6.679 14.721 18.249 1.00 80.88 214 HIS A CA 1
ATOM 1765 C C . HIS A 1 214 ? 5.612 15.644 18.854 1.00 80.88 214 HIS A C 1
ATOM 1767 O O . HIS A 1 214 ? 5.646 15.900 20.053 1.00 80.88 214 HIS A O 1
ATOM 1773 N N . ASN A 1 215 ? 4.651 16.104 18.049 1.00 85.50 215 ASN A N 1
ATOM 1774 C CA . ASN A 1 215 ? 3.556 16.961 18.501 1.00 85.50 215 ASN A CA 1
ATOM 1775 C C . ASN A 1 215 ? 2.326 16.171 18.981 1.00 85.50 215 ASN A C 1
ATOM 1777 O O . ASN A 1 215 ? 1.330 16.783 19.364 1.00 85.50 215 ASN A O 1
ATOM 1781 N N . LEU A 1 216 ? 2.355 14.835 18.924 1.00 92.75 216 LEU A N 1
ATOM 1782 C CA . LEU A 1 216 ? 1.260 14.009 19.422 1.00 92.75 216 LEU A CA 1
ATOM 1783 C C . LEU A 1 216 ? 1.264 13.984 20.945 1.00 92.75 216 LEU A C 1
ATOM 1785 O O . LEU A 1 216 ? 2.296 13.745 21.577 1.00 92.75 216 LEU A O 1
ATOM 1789 N N . ARG A 1 217 ? 0.079 14.138 21.536 1.00 95.56 217 ARG A N 1
ATOM 1790 C CA . ARG A 1 217 ? -0.099 13.839 22.954 1.00 95.56 217 ARG A CA 1
ATOM 1791 C C . ARG A 1 217 ? 0.085 12.330 23.207 1.00 95.56 217 ARG A C 1
ATOM 1793 O O . ARG A 1 217 ? -0.161 11.524 22.301 1.00 95.56 217 ARG A O 1
ATOM 1800 N N . PRO A 1 218 ? 0.467 11.912 24.427 1.00 95.88 218 PRO A N 1
ATOM 1801 C CA . PRO A 1 218 ? 0.644 10.494 24.750 1.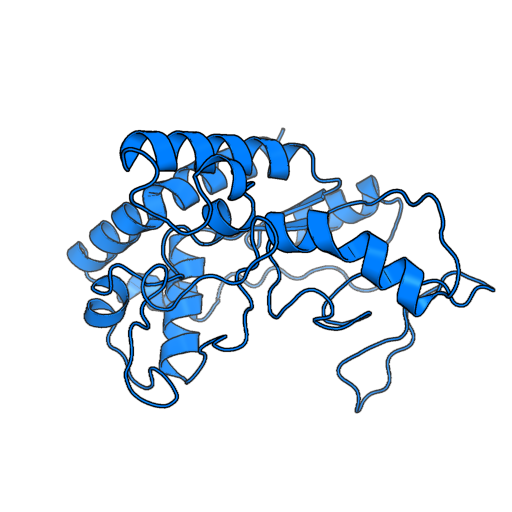00 95.88 218 PRO A CA 1
ATOM 1802 C C . PRO A 1 218 ? -0.596 9.621 24.489 1.00 95.88 218 PRO A C 1
ATOM 1804 O O . PRO A 1 218 ? -0.455 8.490 24.027 1.00 95.88 218 PRO A O 1
ATOM 1807 N N . ASP A 1 219 ? -1.802 10.140 24.740 1.00 96.69 219 ASP A N 1
ATOM 1808 C CA . ASP A 1 219 ? -3.077 9.466 24.454 1.00 96.69 219 ASP A CA 1
ATOM 1809 C C . ASP A 1 219 ? -3.287 9.247 22.950 1.00 96.69 219 ASP A C 1
ATOM 1811 O O . ASP A 1 219 ? -3.623 8.142 22.524 1.00 96.69 219 ASP A O 1
ATOM 1815 N N . GLN A 1 220 ? -3.005 10.267 22.135 1.00 97.38 220 GLN A N 1
ATOM 1816 C CA . GLN A 1 220 ? -3.127 10.191 20.677 1.00 97.38 220 GLN A CA 1
ATOM 1817 C C . GLN A 1 220 ? -2.151 9.179 20.091 1.00 97.38 220 GLN A C 1
ATOM 1819 O O . GLN A 1 220 ? -2.519 8.376 19.235 1.00 97.38 220 GLN A O 1
ATOM 1824 N N . ARG A 1 221 ? -0.903 9.194 20.572 1.00 96.81 221 ARG A N 1
ATOM 1825 C CA . ARG A 1 221 ? 0.115 8.238 20.143 1.00 96.81 221 ARG A CA 1
ATOM 1826 C C . ARG A 1 221 ? -0.320 6.804 20.432 1.00 96.81 221 ARG A C 1
ATOM 1828 O O . ARG A 1 221 ? -0.316 5.992 19.512 1.00 96.81 221 ARG A O 1
ATOM 1835 N N . ARG A 1 222 ? -0.749 6.521 21.667 1.00 97.56 222 ARG A N 1
ATOM 1836 C CA . ARG A 1 222 ? -1.224 5.188 22.062 1.00 97.56 222 ARG A CA 1
ATOM 1837 C C . ARG A 1 222 ? -2.406 4.744 21.205 1.00 97.56 222 ARG A C 1
ATOM 1839 O O . ARG A 1 222 ? -2.411 3.628 20.699 1.00 97.56 222 ARG A O 1
ATOM 1846 N N . LYS A 1 223 ? -3.368 5.639 20.962 1.00 98.00 223 LYS A N 1
ATOM 1847 C CA . LYS A 1 223 ? -4.515 5.342 20.100 1.00 98.00 223 LYS A CA 1
ATOM 1848 C C . LYS A 1 223 ? -4.089 4.988 18.671 1.00 98.00 223 LYS A C 1
ATOM 1850 O O . LYS A 1 223 ? -4.626 4.050 18.091 1.00 98.00 223 LYS A O 1
ATOM 1855 N N . ILE A 1 224 ? -3.131 5.714 18.095 1.00 98.06 224 ILE A N 1
ATOM 1856 C CA . ILE A 1 224 ? -2.612 5.436 16.745 1.00 98.06 224 ILE A CA 1
ATOM 1857 C C . ILE A 1 224 ? -1.840 4.111 16.712 1.00 98.06 224 ILE A C 1
ATOM 1859 O O . ILE A 1 224 ? -1.976 3.370 15.738 1.00 98.06 224 ILE A O 1
ATOM 1863 N N . GLU A 1 225 ? -1.066 3.802 17.755 1.00 98.19 225 GLU A N 1
ATOM 1864 C CA . GLU A 1 225 ? -0.381 2.513 17.918 1.00 98.19 225 GLU A CA 1
ATOM 1865 C C . GLU A 1 225 ? -1.393 1.356 17.961 1.00 98.19 225 GLU A C 1
ATOM 1867 O O . GLU A 1 225 ? -1.264 0.409 17.191 1.00 98.19 225 GLU A O 1
ATOM 1872 N N . GLU A 1 226 ? -2.455 1.469 18.763 1.00 98.44 226 GLU A N 1
ATOM 1873 C CA . GLU A 1 226 ? -3.538 0.475 18.839 1.00 98.44 226 GLU A CA 1
ATOM 1874 C C . GLU A 1 226 ? -4.259 0.289 17.497 1.00 98.44 226 GLU A C 1
ATOM 1876 O O . GLU A 1 226 ? -4.486 -0.838 17.058 1.00 98.44 226 GLU A O 1
ATOM 1881 N N . LEU A 1 227 ? -4.589 1.391 16.812 1.00 98.56 227 LEU A N 1
ATOM 1882 C CA . LEU A 1 227 ? -5.222 1.356 15.490 1.00 98.56 227 LEU A CA 1
ATOM 1883 C C . LEU A 1 227 ? -4.333 0.670 14.443 1.00 98.56 227 LEU A C 1
ATOM 1885 O O . LEU A 1 227 ? -4.842 0.022 13.533 1.00 98.56 227 LEU A O 1
ATOM 1889 N N . ASN A 1 228 ? -3.012 0.811 14.544 1.00 98.81 228 ASN A N 1
ATOM 1890 C CA . ASN A 1 228 ? -2.059 0.283 13.566 1.00 98.81 228 ASN A CA 1
ATOM 1891 C C . ASN A 1 228 ? -1.288 -0.940 14.089 1.00 98.81 228 ASN A C 1
ATOM 1893 O O . ASN A 1 228 ? -0.179 -1.205 13.626 1.00 98.81 228 ASN A O 1
ATOM 1897 N N . SER A 1 229 ? -1.860 -1.686 15.037 1.00 98.75 229 SER A N 1
ATOM 1898 C CA . SER A 1 229 ? -1.217 -2.837 15.685 1.00 98.75 229 SER A CA 1
ATOM 1899 C C . SER A 1 229 ? -0.719 -3.895 14.692 1.00 98.75 229 SER A C 1
ATOM 1901 O O . SER A 1 229 ? 0.413 -4.365 14.808 1.00 98.75 229 SER A O 1
ATOM 1903 N N . LEU A 1 230 ? -1.502 -4.208 13.656 1.00 98.88 230 LEU A N 1
ATOM 1904 C CA . LEU A 1 230 ? -1.101 -5.170 12.626 1.00 98.88 230 LEU A CA 1
ATOM 1905 C C . LEU A 1 230 ? 0.026 -4.626 11.749 1.00 98.88 230 LEU A C 1
ATOM 1907 O O . LEU A 1 230 ? 0.962 -5.355 11.435 1.00 98.88 230 LEU A O 1
ATOM 1911 N N . ASP A 1 231 ? -0.027 -3.341 11.385 1.00 98.94 231 ASP A N 1
ATOM 1912 C CA . ASP A 1 231 ? 1.057 -2.691 10.644 1.00 98.94 231 ASP A CA 1
ATOM 1913 C C . ASP A 1 231 ? 2.356 -2.650 11.466 1.00 98.94 231 ASP A C 1
ATOM 1915 O O . ASP A 1 231 ? 3.431 -2.784 10.884 1.00 98.94 231 ASP A O 1
ATOM 1919 N N . ILE A 1 232 ? 2.280 -2.503 12.794 1.00 98.88 232 ILE A N 1
ATOM 1920 C CA . ILE A 1 232 ? 3.435 -2.576 13.708 1.00 98.88 232 ILE A CA 1
ATOM 1921 C C . ILE A 1 232 ? 4.050 -3.972 13.685 1.00 98.88 232 ILE A C 1
ATOM 1923 O O . ILE A 1 232 ? 5.259 -4.103 13.475 1.00 98.88 232 ILE A O 1
ATOM 1927 N N . GLU A 1 233 ? 3.238 -5.018 13.818 1.00 98.88 233 GLU A N 1
ATOM 1928 C CA . GLU A 1 233 ? 3.726 -6.395 13.727 1.00 98.88 233 GLU A CA 1
ATOM 1929 C C . GLU A 1 233 ? 4.281 -6.746 12.340 1.00 98.88 233 GLU A C 1
ATOM 1931 O O . GLU A 1 233 ? 5.291 -7.446 12.227 1.00 98.88 233 GLU A O 1
ATOM 1936 N N . LEU A 1 234 ? 3.631 -6.277 11.274 1.00 98.94 234 LEU A N 1
ATOM 1937 C CA . LEU A 1 234 ? 4.096 -6.460 9.903 1.00 98.94 234 LEU A CA 1
ATOM 1938 C C . LEU A 1 234 ? 5.422 -5.732 9.669 1.00 98.94 234 LEU A C 1
ATOM 1940 O O . LEU A 1 234 ? 6.319 -6.300 9.054 1.00 98.94 234 LEU A O 1
ATOM 1944 N N . TYR A 1 235 ? 5.563 -4.497 10.152 1.00 98.88 235 TYR A N 1
ATOM 1945 C CA . TYR A 1 235 ? 6.792 -3.721 10.001 1.00 98.88 235 TYR A CA 1
ATOM 1946 C C . TYR A 1 235 ? 7.955 -4.350 10.770 1.00 98.88 235 TYR A C 1
ATOM 1948 O O . TYR A 1 235 ? 9.059 -4.427 10.236 1.00 98.88 235 TYR A O 1
ATOM 1956 N N . ALA A 1 236 ? 7.717 -4.855 11.985 1.00 98.81 236 ALA A N 1
ATOM 1957 C CA . ALA A 1 236 ? 8.727 -5.596 12.739 1.00 98.81 236 ALA A CA 1
ATOM 1958 C C . ALA A 1 236 ? 9.196 -6.846 11.975 1.00 98.81 236 ALA A C 1
ATOM 1960 O O . ALA A 1 236 ? 10.397 -7.071 11.839 1.00 98.81 236 ALA A O 1
ATOM 1961 N N . PHE A 1 237 ? 8.257 -7.608 11.404 1.00 98.81 237 PHE A N 1
ATOM 1962 C CA . PHE A 1 237 ? 8.569 -8.743 10.535 1.00 98.81 237 PHE A CA 1
ATOM 1963 C C . PHE A 1 237 ? 9.371 -8.324 9.293 1.00 98.81 237 PHE A C 1
ATOM 1965 O O . PHE A 1 237 ? 10.415 -8.904 9.016 1.00 98.81 237 PHE A O 1
ATOM 1972 N N . ALA A 1 238 ? 8.921 -7.289 8.576 1.00 98.69 238 ALA A N 1
ATOM 1973 C CA . ALA A 1 238 ? 9.584 -6.779 7.377 1.00 98.69 238 ALA A CA 1
ATOM 1974 C C . ALA A 1 238 ? 11.008 -6.294 7.671 1.00 98.69 238 ALA A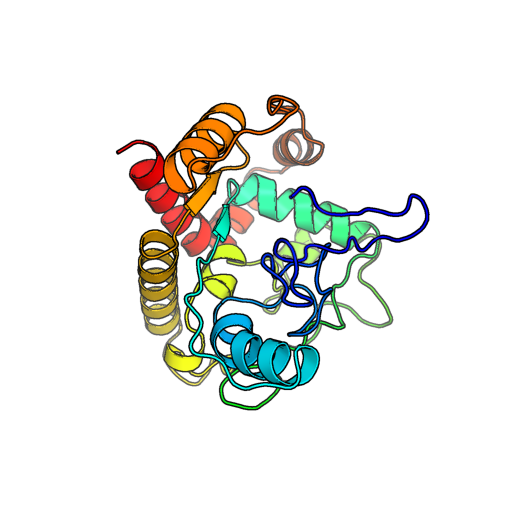 C 1
ATOM 1976 O O . ALA A 1 238 ? 11.918 -6.508 6.876 1.00 98.69 238 ALA A O 1
ATOM 1977 N N . LYS A 1 239 ? 11.206 -5.649 8.824 1.00 98.38 239 LYS A N 1
ATOM 1978 C CA . LYS A 1 239 ? 12.516 -5.197 9.276 1.00 98.38 239 LYS A CA 1
ATOM 1979 C C . LYS A 1 239 ? 13.445 -6.367 9.556 1.00 98.38 239 LYS A C 1
ATOM 1981 O O . LYS A 1 239 ? 14.564 -6.329 9.069 1.00 98.38 239 LYS A O 1
ATOM 1986 N N . ASN A 1 240 ? 12.991 -7.388 10.281 1.00 98.31 240 ASN A N 1
ATOM 1987 C CA . ASN A 1 240 ? 13.809 -8.578 10.517 1.00 98.31 240 ASN A CA 1
ATOM 1988 C C . ASN A 1 240 ? 14.212 -9.227 9.189 1.00 98.31 240 ASN A C 1
ATOM 1990 O O . ASN A 1 240 ? 15.398 -9.388 8.946 1.00 98.31 240 ASN A O 1
ATOM 1994 N N . LEU A 1 241 ? 13.250 -9.447 8.289 1.00 97.44 241 LEU A N 1
ATOM 1995 C CA . LEU A 1 241 ? 13.500 -10.065 6.986 1.00 97.44 241 LEU A CA 1
ATOM 1996 C C . LEU A 1 241 ? 14.451 -9.254 6.083 1.00 97.44 241 LEU A C 1
ATOM 1998 O O . LEU A 1 241 ? 15.168 -9.835 5.282 1.00 97.44 241 LEU A O 1
ATOM 2002 N N . LEU A 1 242 ? 14.468 -7.918 6.181 1.00 95.81 242 LEU A N 1
ATOM 2003 C CA . LEU A 1 242 ? 15.402 -7.083 5.408 1.00 95.81 242 LEU A CA 1
ATOM 2004 C C . LEU A 1 242 ? 16.862 -7.238 5.878 1.00 95.81 242 LEU A C 1
ATOM 2006 O O . LEU A 1 242 ? 17.781 -6.966 5.109 1.00 95.81 242 LEU A O 1
ATOM 2010 N N . PHE A 1 243 ? 17.064 -7.577 7.153 1.00 95.12 243 PHE A N 1
ATOM 2011 C CA . PHE A 1 243 ? 18.377 -7.637 7.805 1.00 95.12 243 PHE A CA 1
ATOM 2012 C C . PHE A 1 243 ? 18.869 -9.067 8.081 1.00 95.12 243 PHE A C 1
ATOM 2014 O O . PHE A 1 243 ? 19.930 -9.215 8.689 1.00 95.12 243 PHE A O 1
ATOM 2021 N N . GLU A 1 244 ? 18.107 -10.081 7.669 1.00 89.94 244 GLU A N 1
ATOM 2022 C CA . GLU A 1 244 ? 18.554 -11.479 7.569 1.00 89.94 244 GLU A CA 1
ATOM 2023 C C . GLU A 1 244 ? 19.555 -11.655 6.418 1.00 89.94 244 GLU A C 1
ATOM 2025 O O . GLU A 1 244 ? 20.555 -12.378 6.636 1.00 89.94 244 GLU A O 1
#